Protein AF-A0A6A3AZC7-F1 (afdb_monomer)

pLDDT: mean 73.03, std 16.95, range [24.94, 95.25]

Structure (mmCIF, N/CA/C/O backbone):
data_AF-A0A6A3AZC7-F1
#
_entry.id   AF-A0A6A3AZC7-F1
#
loop_
_atom_site.group_PDB
_atom_site.id
_atom_site.type_symbol
_atom_site.label_atom_id
_atom_site.label_alt_id
_atom_site.label_comp_id
_atom_site.label_asym_id
_atom_site.label_entity_id
_atom_site.label_seq_id
_atom_site.pdbx_PDB_ins_code
_atom_site.Cartn_x
_atom_site.Cartn_y
_atom_site.Cartn_z
_atom_site.occupancy
_atom_site.B_iso_or_equiv
_atom_site.auth_seq_id
_atom_site.auth_comp_id
_atom_site.auth_asym_id
_atom_site.auth_atom_id
_atom_site.pdbx_PDB_model_num
ATOM 1 N N . MET A 1 1 ? 22.617 12.116 -36.910 1.00 54.62 1 MET A N 1
ATOM 2 C CA . MET A 1 1 ? 23.407 11.595 -35.773 1.00 54.62 1 MET A CA 1
ATOM 3 C C . MET A 1 1 ? 22.698 11.690 -34.413 1.00 54.62 1 MET A C 1
ATOM 5 O O . MET A 1 1 ? 22.990 10.860 -33.572 1.00 54.62 1 MET A O 1
ATOM 9 N N . ASN A 1 2 ? 21.730 12.598 -34.187 1.00 70.62 2 ASN A N 1
ATOM 10 C CA . ASN A 1 2 ? 21.076 12.736 -32.866 1.00 70.62 2 ASN A CA 1
ATOM 11 C C . ASN A 1 2 ? 19.691 12.082 -32.723 1.00 70.62 2 ASN A C 1
ATOM 13 O O . ASN A 1 2 ? 19.247 11.867 -31.602 1.00 70.62 2 ASN A O 1
ATOM 17 N N . ARG A 1 3 ? 18.998 11.752 -33.822 1.00 79.06 3 ARG A N 1
ATOM 18 C CA . ARG A 1 3 ? 17.625 11.222 -33.756 1.00 79.06 3 ARG A CA 1
ATOM 19 C C . ARG A 1 3 ? 17.587 9.854 -33.068 1.00 79.06 3 ARG A C 1
ATOM 21 O O . ARG A 1 3 ? 16.870 9.698 -32.090 1.00 79.06 3 ARG A O 1
ATOM 28 N N . ASP A 1 4 ? 18.410 8.909 -33.510 1.00 84.19 4 ASP A N 1
ATOM 29 C CA . ASP A 1 4 ? 18.411 7.538 -32.973 1.00 84.19 4 ASP A CA 1
ATOM 30 C C . ASP A 1 4 ? 18.858 7.475 -31.506 1.00 84.19 4 ASP A C 1
ATOM 32 O O . ASP A 1 4 ? 18.328 6.682 -30.730 1.00 84.19 4 ASP A O 1
ATOM 36 N N . LEU A 1 5 ? 19.774 8.361 -31.097 1.00 84.19 5 LEU A N 1
ATOM 37 C CA . LEU A 1 5 ? 20.204 8.481 -29.704 1.00 84.19 5 LEU A CA 1
ATOM 38 C C . LEU A 1 5 ? 19.067 8.982 -28.802 1.00 84.19 5 LEU A C 1
ATOM 40 O O . LEU A 1 5 ? 18.874 8.449 -27.713 1.00 84.19 5 LEU A O 1
ATOM 44 N N . VAL A 1 6 ? 18.291 9.967 -29.267 1.00 78.75 6 VAL A N 1
ATOM 45 C CA . VAL A 1 6 ? 17.118 10.480 -28.542 1.00 78.75 6 VAL A CA 1
ATOM 46 C C . VAL A 1 6 ? 16.042 9.401 -28.422 1.00 78.75 6 VAL A C 1
ATOM 48 O O . VAL A 1 6 ? 15.535 9.177 -27.326 1.00 78.75 6 VAL A O 1
ATOM 51 N N . TRP A 1 7 ? 15.747 8.670 -29.501 1.00 83.94 7 TRP A N 1
ATOM 52 C CA . TRP A 1 7 ? 14.795 7.553 -29.465 1.00 83.94 7 TRP A CA 1
ATOM 53 C C . TRP A 1 7 ? 15.243 6.433 -28.522 1.00 83.94 7 TRP A C 1
ATOM 55 O O . TRP A 1 7 ? 14.427 5.886 -27.782 1.00 83.94 7 TRP A O 1
ATOM 65 N N . HIS A 1 8 ? 16.539 6.114 -28.506 1.00 82.56 8 HIS A N 1
ATOM 66 C CA . HIS A 1 8 ? 17.094 5.120 -27.593 1.00 82.56 8 HIS A CA 1
ATOM 67 C C . HIS A 1 8 ? 17.032 5.576 -26.132 1.00 82.56 8 HIS A C 1
ATOM 69 O O . HIS A 1 8 ? 16.636 4.802 -25.261 1.00 82.56 8 HIS A O 1
ATOM 75 N N . PHE A 1 9 ? 17.378 6.836 -25.859 1.00 81.06 9 PHE A N 1
ATOM 76 C CA . PHE A 1 9 ? 17.252 7.417 -24.527 1.00 81.06 9 PHE A CA 1
ATOM 77 C C . PHE A 1 9 ? 15.802 7.366 -24.041 1.00 81.06 9 PHE A C 1
ATOM 79 O O . PHE A 1 9 ? 15.556 6.894 -22.934 1.00 81.06 9 PHE A O 1
ATOM 86 N N . MET A 1 10 ? 14.849 7.780 -24.881 1.00 80.69 10 MET A N 1
ATOM 87 C CA . MET A 1 10 ? 13.425 7.719 -24.556 1.00 80.69 10 MET A CA 1
ATOM 88 C C . MET A 1 10 ? 12.986 6.288 -24.244 1.00 80.69 10 MET A C 1
ATOM 90 O O . MET A 1 10 ? 12.410 6.073 -23.190 1.00 80.69 10 MET A O 1
ATOM 94 N N . ASP A 1 11 ? 13.329 5.297 -25.074 1.00 84.38 11 ASP A N 1
ATOM 95 C CA . ASP A 1 11 ? 12.991 3.887 -24.817 1.00 84.38 11 ASP A CA 1
ATOM 96 C C . ASP A 1 11 ? 13.493 3.386 -23.455 1.00 84.38 11 ASP A C 1
ATOM 98 O O . ASP A 1 11 ? 12.747 2.769 -22.691 1.00 84.38 11 ASP A O 1
ATOM 102 N N . VAL A 1 12 ? 14.756 3.669 -23.130 1.00 75.56 12 VAL A N 1
ATOM 103 C CA . VAL A 1 12 ? 15.352 3.255 -21.857 1.00 75.56 12 VAL A CA 1
ATOM 104 C C . VAL A 1 12 ? 14.672 3.964 -20.688 1.00 75.56 12 VAL A C 1
ATOM 106 O O . VAL A 1 12 ? 14.280 3.302 -19.730 1.00 75.56 12 VAL A O 1
ATOM 109 N N . GLN A 1 13 ? 14.475 5.281 -20.771 1.00 75.69 13 GLN A N 1
ATOM 110 C CA . GLN A 1 13 ? 13.817 6.050 -19.713 1.00 75.69 13 GLN A CA 1
ATOM 111 C C . GLN A 1 13 ? 12.364 5.629 -19.514 1.00 75.69 13 GLN A C 1
ATOM 113 O O . GLN A 1 13 ? 11.930 5.489 -18.377 1.00 75.69 13 GLN A O 1
ATOM 118 N N . THR A 1 14 ? 11.621 5.354 -20.586 1.00 79.81 14 THR A N 1
ATOM 119 C CA . THR A 1 14 ? 10.242 4.868 -20.498 1.00 79.81 14 THR A CA 1
ATOM 120 C C . THR A 1 14 ? 10.184 3.542 -19.745 1.00 79.81 14 THR A C 1
ATOM 122 O O . THR A 1 14 ? 9.389 3.395 -18.819 1.00 79.81 14 THR A O 1
ATOM 125 N N . ARG A 1 15 ? 11.075 2.594 -20.058 1.00 80.56 15 ARG A N 1
ATOM 126 C CA . ARG A 1 15 ? 11.163 1.315 -19.333 1.00 80.56 15 ARG A CA 1
ATOM 127 C C . ARG A 1 15 ? 11.580 1.501 -17.873 1.00 80.56 15 ARG A C 1
ATOM 129 O O . ARG A 1 15 ? 11.073 0.792 -17.012 1.00 80.56 15 ARG A O 1
ATOM 136 N N . LEU A 1 16 ? 12.477 2.447 -17.589 1.00 69.19 16 LEU A N 1
ATOM 137 C CA . LEU A 1 16 ? 12.936 2.751 -16.230 1.00 69.19 16 LEU A CA 1
ATOM 138 C C . LEU A 1 16 ? 11.884 3.487 -15.392 1.00 69.19 16 LEU A C 1
ATOM 140 O O . LEU A 1 16 ? 11.834 3.265 -14.189 1.00 69.19 16 LEU A O 1
ATOM 144 N N . ILE A 1 17 ? 11.052 4.339 -16.004 1.00 73.81 17 ILE A N 1
ATOM 145 C CA . ILE A 1 17 ? 10.014 5.116 -15.308 1.00 73.81 17 ILE A CA 1
ATOM 146 C C . ILE A 1 17 ? 8.684 4.364 -15.182 1.00 73.81 17 ILE A C 1
ATOM 148 O O . ILE A 1 17 ? 7.864 4.710 -14.337 1.00 73.81 17 ILE A O 1
ATOM 152 N N . THR A 1 18 ? 8.484 3.313 -15.987 1.00 73.88 18 THR A N 1
ATOM 153 C CA . THR A 1 18 ? 7.318 2.408 -15.933 1.00 73.88 18 THR A CA 1
ATOM 154 C C . THR A 1 18 ? 6.895 2.012 -14.515 1.00 73.88 18 THR A C 1
ATOM 156 O O . THR A 1 18 ? 5.697 2.015 -14.249 1.00 73.88 18 THR A O 1
ATOM 159 N N . PRO A 1 19 ? 7.816 1.718 -13.584 1.00 58.59 19 PRO A N 1
ATOM 160 C CA . PRO A 1 19 ? 7.462 1.378 -12.208 1.00 58.59 19 PRO A CA 1
ATOM 161 C C . PRO A 1 19 ? 6.831 2.515 -11.401 1.00 58.59 19 PRO A C 1
ATOM 163 O O . PRO A 1 19 ? 6.039 2.266 -10.500 1.00 58.59 19 PRO A O 1
ATOM 166 N N . PHE A 1 20 ? 7.199 3.759 -11.706 1.00 59.47 20 PHE A N 1
ATOM 167 C CA . PHE A 1 20 ? 6.789 4.948 -10.958 1.00 59.47 20 PHE A CA 1
ATOM 168 C C . PHE A 1 20 ? 5.555 5.602 -11.583 1.00 59.47 20 PHE A C 1
ATOM 170 O O . PHE A 1 20 ? 4.673 6.084 -10.877 1.00 59.47 20 PHE A O 1
ATOM 177 N N . CYS A 1 21 ? 5.485 5.592 -12.917 1.00 69.12 21 CYS A N 1
ATOM 178 C CA . CYS A 1 21 ? 4.417 6.207 -13.697 1.00 69.12 21 CYS A CA 1
ATOM 179 C C . CYS A 1 21 ? 3.979 5.273 -14.840 1.00 69.12 21 CYS A C 1
ATOM 181 O O . CYS A 1 21 ? 4.207 5.603 -16.008 1.00 69.12 21 CYS A O 1
ATOM 183 N N . PRO A 1 22 ? 3.351 4.118 -14.548 1.00 72.56 22 PRO A N 1
ATOM 184 C CA . PRO A 1 22 ? 3.020 3.117 -15.564 1.00 72.56 22 PRO A CA 1
ATOM 185 C C . PRO A 1 22 ? 2.093 3.668 -16.651 1.00 72.56 22 PRO A C 1
ATOM 187 O O . PRO A 1 22 ? 2.294 3.366 -17.820 1.00 72.56 22 PRO A O 1
ATOM 190 N N . HIS A 1 23 ? 1.150 4.549 -16.301 1.00 73.06 23 HIS A N 1
ATOM 191 C CA . HIS A 1 23 ? 0.257 5.193 -17.272 1.00 73.06 23 HIS A CA 1
ATOM 192 C C . HIS A 1 23 ? 1.010 6.114 -18.243 1.00 73.06 23 HIS A C 1
ATOM 194 O O . HIS A 1 23 ? 0.837 6.014 -19.456 1.00 73.06 23 HIS A O 1
ATOM 200 N N . TYR A 1 24 ? 1.910 6.960 -17.727 1.00 77.25 24 TYR A N 1
ATOM 201 C CA . TYR A 1 24 ? 2.751 7.817 -18.566 1.00 77.25 24 TYR A CA 1
ATOM 202 C C . TYR A 1 24 ? 3.707 6.991 -19.430 1.00 77.25 24 TYR A C 1
ATOM 204 O O . TYR A 1 24 ? 3.871 7.260 -20.618 1.00 77.25 24 TYR A O 1
ATOM 212 N N . ALA A 1 25 ? 4.326 5.964 -18.849 1.00 78.50 25 ALA A N 1
ATOM 213 C CA . ALA A 1 25 ? 5.236 5.099 -19.576 1.00 78.50 25 ALA A CA 1
ATOM 214 C C . ALA A 1 25 ? 4.518 4.340 -20.699 1.00 78.50 25 ALA A C 1
ATOM 216 O O . ALA A 1 25 ? 5.043 4.259 -21.807 1.00 78.50 25 ALA A O 1
ATOM 217 N N . GLU A 1 26 ? 3.309 3.837 -20.445 1.00 80.56 26 GLU A N 1
ATOM 218 C CA . GLU A 1 26 ? 2.502 3.135 -21.443 1.00 80.56 26 GLU A CA 1
ATOM 219 C C . GLU A 1 26 ? 2.060 4.083 -22.569 1.00 80.56 26 GLU A C 1
ATOM 221 O O . GLU A 1 26 ? 2.142 3.719 -23.743 1.00 80.56 26 GLU A O 1
ATOM 226 N N . PHE A 1 27 ? 1.687 5.326 -22.239 1.00 83.19 27 PHE A N 1
ATOM 227 C CA . PHE A 1 27 ? 1.414 6.366 -23.234 1.00 83.19 27 PHE A CA 1
ATOM 228 C C . PHE A 1 27 ? 2.637 6.631 -24.121 1.00 83.19 27 PHE A C 1
ATOM 230 O O . PHE A 1 27 ? 2.542 6.565 -25.344 1.00 83.19 27 PHE A O 1
ATOM 237 N N . VAL A 1 28 ? 3.811 6.878 -23.529 1.00 84.69 28 VAL A N 1
ATOM 238 C CA . VAL A 1 28 ? 5.040 7.127 -24.300 1.00 84.69 28 VAL A CA 1
ATOM 239 C C . VAL A 1 28 ? 5.406 5.911 -25.159 1.00 84.69 28 VAL A C 1
ATOM 241 O O . VAL A 1 28 ? 5.808 6.069 -26.311 1.00 84.69 28 VAL A O 1
ATOM 244 N N . TRP A 1 29 ? 5.233 4.699 -24.634 1.00 90.50 29 TRP A N 1
ATOM 245 C CA . TRP A 1 29 ? 5.515 3.447 -25.332 1.00 90.50 29 TRP A CA 1
ATOM 246 C C . TRP A 1 29 ? 4.654 3.240 -26.581 1.00 90.50 29 TRP A C 1
ATOM 248 O O . TRP A 1 29 ? 5.177 2.949 -27.661 1.00 90.50 29 TRP A O 1
ATOM 258 N N . ARG A 1 30 ? 3.338 3.426 -26.449 1.00 86.00 30 ARG A N 1
ATOM 259 C CA . ARG A 1 30 ? 2.386 3.211 -27.543 1.00 86.00 30 ARG A CA 1
ATOM 260 C C . ARG A 1 30 ? 2.330 4.388 -28.494 1.00 86.00 30 ARG A C 1
ATOM 262 O O . ARG A 1 30 ? 2.386 4.196 -29.702 1.00 86.00 30 ARG A O 1
ATOM 269 N N . GLU A 1 31 ? 2.241 5.606 -27.971 1.00 87.38 31 GLU A N 1
ATOM 270 C CA . GLU A 1 31 ? 1.919 6.770 -28.790 1.00 87.38 31 GLU A CA 1
ATOM 271 C C . GLU A 1 31 ? 3.138 7.449 -29.389 1.00 87.38 31 GLU A C 1
ATOM 273 O O . GLU A 1 31 ? 3.084 7.864 -30.547 1.00 87.38 31 GLU A O 1
ATOM 278 N N . LEU A 1 32 ? 4.244 7.526 -28.647 1.00 89.00 32 LEU A N 1
ATOM 279 C CA . LEU A 1 32 ? 5.462 8.169 -29.138 1.00 89.00 32 LEU A CA 1
ATOM 280 C C . LEU A 1 32 ? 6.404 7.155 -29.780 1.00 89.00 32 LEU A C 1
ATOM 282 O O . LEU A 1 32 ? 6.817 7.348 -30.921 1.00 89.00 32 LEU A O 1
ATOM 286 N N . LEU A 1 33 ? 6.723 6.068 -29.070 1.00 88.88 33 LEU A N 1
ATOM 287 C CA . LEU A 1 33 ? 7.662 5.046 -29.545 1.00 88.88 33 LEU A CA 1
ATOM 288 C C . LEU A 1 33 ? 7.032 4.065 -30.545 1.00 88.88 33 LEU A C 1
ATOM 290 O O . LEU A 1 33 ? 7.779 3.338 -31.200 1.00 88.88 33 LEU A O 1
ATOM 294 N N . LYS A 1 34 ? 5.695 4.057 -30.675 1.00 91.62 34 LYS A N 1
ATOM 295 C CA . LYS A 1 34 ? 4.931 3.187 -31.588 1.00 91.62 34 LYS A CA 1
ATOM 296 C C . LYS A 1 34 ? 5.334 1.713 -31.457 1.00 91.62 34 LYS A C 1
ATOM 298 O O . LYS A 1 34 ? 5.525 1.022 -32.455 1.00 91.62 34 LYS A O 1
ATOM 303 N N . LYS A 1 35 ? 5.509 1.249 -30.215 1.00 86.06 35 LYS A N 1
ATOM 304 C CA . LYS A 1 35 ? 5.888 -0.131 -29.906 1.00 86.06 35 LYS A CA 1
ATOM 305 C C . LYS A 1 35 ? 4.671 -0.980 -29.577 1.00 86.06 35 LYS A C 1
ATOM 307 O O . LYS A 1 35 ? 3.770 -0.547 -28.861 1.00 86.06 35 LYS A O 1
ATOM 312 N N . ASP A 1 36 ? 4.697 -2.213 -30.059 1.00 81.56 36 ASP A N 1
ATOM 313 C CA . ASP A 1 36 ? 3.691 -3.214 -29.736 1.00 81.56 36 ASP A CA 1
ATOM 314 C C . ASP A 1 36 ? 3.854 -3.736 -28.298 1.00 81.56 36 ASP A C 1
ATOM 316 O O . ASP A 1 36 ? 4.924 -3.651 -27.688 1.00 81.56 36 ASP A O 1
ATOM 320 N N . GLY A 1 37 ? 2.782 -4.310 -27.748 1.00 81.06 37 GLY A N 1
ATOM 321 C CA . GLY A 1 37 ? 2.783 -4.883 -26.400 1.00 81.06 37 GLY A CA 1
ATOM 322 C C . GLY A 1 37 ? 2.623 -3.850 -25.279 1.00 81.06 37 GLY A C 1
ATOM 323 O O . GLY A 1 37 ? 2.102 -2.762 -25.496 1.00 81.06 37 GLY A O 1
ATOM 324 N N . PHE A 1 38 ? 3.017 -4.235 -24.062 1.00 75.19 38 PHE A N 1
ATOM 325 C CA . PHE A 1 38 ? 2.902 -3.414 -22.850 1.00 75.19 38 PHE A CA 1
ATOM 326 C C . PHE A 1 38 ? 4.291 -3.102 -22.311 1.00 75.19 38 PHE A C 1
ATOM 328 O O . PHE A 1 38 ? 5.092 -4.028 -22.129 1.00 75.19 38 PHE A O 1
ATOM 335 N N . VAL A 1 39 ? 4.555 -1.837 -21.978 1.00 80.25 39 VAL A N 1
ATOM 336 C CA . VAL A 1 39 ? 5.886 -1.413 -21.523 1.00 80.25 39 VAL A CA 1
ATOM 337 C C . VAL A 1 39 ? 6.298 -2.094 -20.225 1.00 80.25 39 VAL A C 1
ATOM 339 O O . VAL A 1 39 ? 7.477 -2.345 -20.001 1.00 80.25 39 VAL A O 1
ATOM 342 N N . VAL A 1 40 ? 5.317 -2.481 -19.410 1.00 68.12 40 VAL A N 1
ATOM 343 C CA . VAL A 1 40 ? 5.507 -3.258 -18.182 1.00 68.12 40 VAL A CA 1
ATOM 344 C C . VAL A 1 40 ? 6.238 -4.573 -18.454 1.00 68.12 40 VAL A C 1
ATOM 346 O O . VAL A 1 40 ? 7.195 -4.896 -17.766 1.00 68.12 40 VAL A O 1
ATOM 349 N N . LYS A 1 41 ? 5.872 -5.330 -19.493 1.00 70.88 41 LYS A N 1
ATOM 350 C CA . LYS A 1 41 ? 6.564 -6.599 -19.799 1.00 70.88 41 LYS A CA 1
ATOM 351 C C . LYS A 1 41 ? 8.020 -6.354 -20.193 1.00 70.88 41 LYS A C 1
ATOM 353 O O . LYS A 1 41 ? 8.936 -7.088 -19.824 1.00 70.88 41 LYS A O 1
ATOM 358 N N . ASP A 1 42 ? 8.231 -5.280 -20.932 1.00 75.69 42 ASP A N 1
ATOM 359 C CA . ASP A 1 42 ? 9.523 -4.871 -21.451 1.00 75.69 42 ASP A CA 1
ATOM 360 C C . ASP A 1 42 ? 10.446 -4.266 -20.375 1.00 75.69 42 ASP A C 1
ATOM 362 O O . ASP A 1 42 ? 11.667 -4.464 -20.424 1.00 75.69 42 ASP A O 1
ATOM 366 N N . SER A 1 43 ? 9.891 -3.568 -19.382 1.00 70.56 43 SER A N 1
ATOM 367 C CA . SER A 1 43 ? 10.627 -3.060 -18.221 1.00 70.56 43 SER A CA 1
ATOM 368 C C . SER A 1 43 ? 11.097 -4.207 -17.326 1.00 70.56 43 SER A C 1
ATOM 370 O O . SER A 1 43 ? 12.259 -4.220 -16.918 1.00 70.56 43 SER A O 1
ATOM 372 N N . ILE A 1 44 ? 10.267 -5.237 -17.126 1.00 67.50 44 ILE A N 1
ATOM 373 C CA . ILE A 1 44 ? 10.614 -6.451 -16.369 1.00 67.50 44 ILE A CA 1
ATOM 374 C C . ILE A 1 44 ? 11.833 -7.147 -16.972 1.00 67.50 44 ILE A C 1
ATOM 376 O O . ILE A 1 44 ? 12.792 -7.474 -16.267 1.00 67.50 44 ILE A O 1
ATOM 380 N N . VAL A 1 45 ? 11.832 -7.347 -18.292 1.00 72.62 45 VAL A N 1
ATOM 381 C CA . VAL A 1 45 ? 12.952 -7.980 -19.004 1.00 72.62 45 VAL A CA 1
ATOM 382 C C . VAL A 1 45 ? 14.234 -7.152 -18.875 1.00 72.62 45 VAL A C 1
ATOM 384 O O . VAL A 1 45 ? 15.313 -7.720 -18.672 1.00 72.62 45 VAL A O 1
ATOM 387 N N . LEU A 1 46 ? 14.143 -5.821 -18.978 1.00 71.06 46 LEU A N 1
ATOM 388 C CA . LEU A 1 46 ? 15.293 -4.931 -18.803 1.00 71.06 46 LEU A CA 1
ATOM 389 C C . LEU A 1 46 ? 15.844 -5.007 -17.372 1.00 71.06 46 LEU A C 1
ATOM 391 O O . LEU A 1 46 ? 17.048 -5.185 -17.194 1.00 71.06 46 LEU A O 1
ATOM 395 N N . MET A 1 47 ? 14.972 -4.952 -16.367 1.00 67.38 47 MET A N 1
ATOM 396 C CA . MET A 1 47 ? 15.346 -5.015 -14.952 1.00 67.38 47 MET A CA 1
ATOM 397 C C . MET A 1 47 ? 15.995 -6.357 -14.595 1.00 67.38 47 MET A C 1
ATOM 399 O O . MET A 1 47 ? 17.056 -6.372 -13.973 1.00 67.38 47 MET A O 1
ATOM 403 N N . ARG A 1 48 ? 15.455 -7.484 -15.086 1.00 66.50 48 ARG A N 1
ATOM 404 C CA . ARG A 1 48 ? 16.084 -8.814 -14.942 1.00 66.50 48 ARG A CA 1
ATOM 405 C C . ARG A 1 48 ? 17.489 -8.849 -15.559 1.00 66.50 48 ARG A C 1
ATOM 407 O O . ARG A 1 48 ? 18.410 -9.418 -14.975 1.00 66.50 48 ARG A O 1
ATOM 414 N N . LYS A 1 49 ? 17.695 -8.223 -16.726 1.00 72.50 49 LYS A N 1
ATOM 415 C CA . LYS A 1 49 ? 19.024 -8.124 -17.365 1.00 72.50 49 LYS A CA 1
ATOM 416 C C . LYS A 1 49 ? 20.001 -7.269 -16.555 1.00 72.50 49 LYS A C 1
ATOM 418 O O . LYS A 1 49 ? 21.174 -7.631 -16.475 1.00 72.50 49 LYS A O 1
ATOM 423 N N . LEU A 1 50 ? 19.548 -6.148 -15.993 1.00 65.12 50 LEU A N 1
ATOM 424 C CA . LEU A 1 50 ? 20.377 -5.274 -15.158 1.00 65.12 50 LEU A CA 1
ATOM 425 C C . LEU A 1 50 ? 20.779 -5.970 -13.854 1.00 65.12 50 LEU A C 1
ATOM 427 O O . LEU A 1 50 ? 21.962 -5.976 -13.523 1.00 65.12 50 LEU A O 1
ATOM 431 N N . LEU A 1 51 ? 19.838 -6.649 -13.195 1.00 60.75 51 LEU A N 1
ATOM 432 C CA . LEU A 1 51 ? 20.111 -7.433 -11.993 1.00 60.75 51 LEU A CA 1
ATOM 433 C C . LEU A 1 51 ? 21.124 -8.549 -12.270 1.00 60.75 51 LEU A C 1
ATOM 435 O O . LEU A 1 51 ? 22.114 -8.674 -11.560 1.00 60.75 51 LEU A O 1
ATOM 439 N N . ASN A 1 52 ? 20.932 -9.326 -13.339 1.00 62.00 52 ASN A N 1
ATOM 440 C CA . ASN A 1 52 ? 21.874 -10.389 -13.696 1.00 62.00 52 ASN A CA 1
ATOM 441 C C . ASN A 1 52 ? 23.289 -9.848 -13.951 1.00 62.00 52 ASN A C 1
ATOM 443 O O . ASN A 1 52 ? 24.263 -10.503 -13.594 1.00 62.00 52 ASN A O 1
ATOM 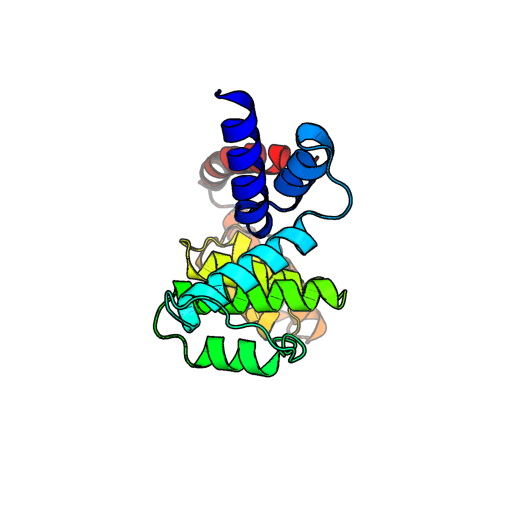447 N N . LYS A 1 53 ? 23.419 -8.644 -14.527 1.00 70.38 53 LYS A N 1
ATOM 448 C CA . LYS A 1 53 ? 24.720 -7.971 -14.682 1.00 70.38 53 LYS A CA 1
ATOM 449 C C . LYS A 1 53 ? 25.320 -7.527 -13.345 1.00 70.38 53 LYS A C 1
ATOM 451 O O . LYS A 1 53 ? 26.534 -7.605 -13.194 1.00 70.38 53 LYS A O 1
ATOM 456 N N . GLN A 1 54 ? 24.497 -7.071 -12.402 1.00 59.97 54 GLN A N 1
ATOM 457 C CA . GLN A 1 54 ? 24.941 -6.697 -11.055 1.00 59.97 54 GLN A CA 1
ATOM 458 C C . GLN A 1 54 ? 25.378 -7.923 -10.239 1.00 59.97 54 GLN A C 1
ATOM 460 O O . GLN A 1 54 ? 26.404 -7.865 -9.572 1.00 59.97 54 GLN A O 1
ATOM 465 N N . ILE A 1 55 ? 24.655 -9.043 -10.347 1.00 52.12 55 ILE A N 1
ATOM 466 C CA . ILE A 1 55 ? 24.948 -10.293 -9.629 1.00 52.12 55 ILE A CA 1
ATOM 467 C C . ILE A 1 55 ? 26.186 -11.005 -10.197 1.00 52.12 55 ILE A C 1
ATOM 469 O O . ILE A 1 55 ? 27.002 -11.516 -9.436 1.00 52.12 55 ILE A O 1
ATOM 473 N N . LEU A 1 56 ? 26.347 -11.063 -11.526 1.00 48.50 56 LEU A N 1
ATOM 474 C CA . LEU A 1 56 ? 27.438 -11.825 -12.157 1.00 48.50 56 LEU A CA 1
ATOM 475 C C . LEU A 1 56 ? 28.762 -11.056 -12.265 1.00 48.50 56 LEU A C 1
ATOM 477 O O . LEU A 1 56 ? 29.788 -11.649 -12.611 1.00 48.50 56 LEU A O 1
ATOM 481 N N . GLY A 1 57 ? 28.758 -9.746 -12.009 1.00 45.69 57 GLY A N 1
ATOM 482 C CA . GLY A 1 57 ? 29.859 -8.879 -12.411 1.00 45.69 57 GLY A CA 1
ATOM 483 C C . GLY A 1 57 ? 30.101 -8.933 -13.928 1.00 45.69 57 GLY A C 1
ATOM 484 O O . GLY A 1 57 ? 29.512 -9.715 -14.676 1.00 45.69 57 GLY A O 1
ATOM 485 N N . SER A 1 58 ? 30.978 -8.069 -14.425 1.00 43.75 58 SER A N 1
ATOM 486 C CA . SER A 1 58 ? 31.279 -7.893 -15.851 1.00 43.75 58 SER A CA 1
ATOM 487 C C . SER A 1 58 ? 32.003 -9.092 -16.499 1.00 43.75 58 SER A C 1
ATOM 489 O O . SER A 1 58 ? 33.116 -8.944 -17.000 1.00 43.75 58 SER A O 1
ATOM 491 N N . LYS A 1 59 ? 31.408 -10.290 -16.538 1.00 42.47 59 LYS A N 1
ATOM 492 C CA . LYS A 1 59 ? 31.896 -11.418 -17.346 1.00 42.47 59 LYS A CA 1
ATOM 493 C C . LYS A 1 59 ? 30.864 -11.813 -18.404 1.00 42.47 59 LYS A C 1
ATOM 495 O O . LYS A 1 59 ? 29.700 -12.071 -18.114 1.00 42.47 59 LYS A O 1
ATOM 500 N N . LYS A 1 60 ? 31.314 -11.801 -19.666 1.00 35.09 60 LYS A N 1
ATOM 501 C CA . LYS A 1 60 ? 30.530 -12.122 -20.873 1.00 35.09 60 LYS A CA 1
ATOM 502 C C . LYS A 1 60 ? 29.828 -13.486 -20.742 1.00 35.09 60 LYS A C 1
ATOM 504 O O . LYS A 1 60 ? 30.445 -14.423 -20.237 1.00 35.09 60 LYS A O 1
ATOM 509 N N . PRO A 1 61 ? 28.600 -13.641 -21.274 1.00 37.09 61 PRO A N 1
ATOM 510 C CA . PRO A 1 61 ? 27.911 -14.921 -21.248 1.00 37.09 61 PRO A CA 1
ATOM 511 C C . PRO A 1 61 ? 28.565 -15.869 -22.256 1.00 37.09 61 PRO A C 1
ATOM 513 O O . PRO A 1 61 ? 28.582 -15.598 -23.460 1.00 37.09 61 PRO A O 1
ATOM 516 N N . ASN A 1 62 ? 29.102 -16.985 -21.766 1.00 30.56 62 ASN A N 1
ATOM 517 C CA . ASN A 1 62 ? 29.501 -18.085 -22.630 1.00 30.56 62 ASN A CA 1
ATOM 518 C C . ASN A 1 62 ? 28.242 -18.875 -23.013 1.00 30.56 62 ASN A C 1
ATOM 520 O O . ASN A 1 62 ? 27.435 -19.238 -22.158 1.00 30.56 62 ASN A O 1
ATOM 524 N N . LYS A 1 63 ? 28.045 -19.091 -24.316 1.00 49.34 63 LYS A N 1
ATOM 525 C CA . LYS A 1 63 ? 26.902 -19.825 -24.869 1.00 49.34 63 LYS A CA 1
ATOM 526 C C . LYS A 1 63 ? 26.944 -21.282 -24.402 1.00 49.34 63 LYS A C 1
ATOM 528 O O . LYS A 1 63 ? 27.867 -21.997 -24.777 1.00 49.34 63 LYS A O 1
ATOM 533 N N . LYS A 1 64 ? 25.902 -21.730 -23.701 1.00 30.73 64 LYS A N 1
ATOM 534 C CA . LYS A 1 64 ? 25.139 -22.964 -23.977 1.00 30.73 64 LYS A CA 1
ATOM 535 C C . LYS A 1 64 ? 23.956 -23.052 -23.014 1.00 30.73 64 LYS A C 1
ATOM 537 O O . LYS A 1 64 ? 24.044 -22.617 -21.873 1.00 30.73 64 LYS A O 1
ATOM 542 N N . GLY A 1 65 ? 22.832 -23.512 -23.556 1.00 39.25 65 GLY A N 1
ATOM 543 C CA . GLY A 1 65 ? 21.507 -23.415 -22.963 1.00 39.25 65 GLY A CA 1
ATOM 544 C C . GLY A 1 65 ? 21.396 -23.996 -21.557 1.00 39.25 65 GLY A C 1
ATOM 545 O O . GLY A 1 65 ? 21.694 -25.160 -21.323 1.00 39.25 65 GLY A O 1
ATOM 546 N N . ALA A 1 66 ? 20.866 -23.170 -20.667 1.00 24.94 66 ALA A N 1
ATOM 547 C CA . ALA A 1 66 ? 19.987 -23.578 -19.588 1.00 24.94 66 ALA A CA 1
ATOM 548 C C . ALA A 1 66 ? 18.761 -22.652 -19.678 1.00 24.94 66 ALA A C 1
ATOM 550 O O . ALA A 1 66 ? 18.930 -21.486 -20.062 1.00 24.94 66 ALA A O 1
ATOM 551 N N . PRO A 1 67 ? 17.537 -23.126 -19.390 1.00 32.03 67 PRO A N 1
ATOM 552 C CA . PRO A 1 67 ? 16.389 -22.236 -19.313 1.00 32.03 67 PRO A CA 1
ATOM 553 C C . PRO A 1 67 ? 16.726 -21.161 -18.279 1.00 32.03 67 PRO A C 1
ATOM 555 O O . PRO A 1 67 ? 17.141 -21.485 -17.164 1.00 32.03 67 PRO A O 1
ATOM 558 N N . VAL A 1 68 ? 16.623 -19.887 -18.676 1.00 36.16 68 VAL A N 1
ATOM 559 C CA . VAL A 1 68 ? 16.722 -18.750 -17.754 1.00 36.16 68 VAL A CA 1
ATOM 560 C C . VAL A 1 68 ? 15.716 -19.037 -16.653 1.00 36.16 68 VAL A C 1
ATOM 562 O O . VAL A 1 68 ? 14.510 -19.041 -16.887 1.00 36.16 68 VAL A O 1
ATOM 565 N N . THR A 1 69 ? 16.238 -19.431 -15.498 1.00 38.50 69 THR A N 1
ATOM 566 C CA . THR A 1 69 ? 15.456 -19.999 -14.412 1.00 38.50 69 THR A CA 1
ATOM 567 C C . THR A 1 69 ? 14.490 -18.915 -13.973 1.00 38.50 69 THR A C 1
ATOM 569 O O . THR A 1 69 ? 14.917 -17.796 -13.688 1.00 38.50 69 THR A O 1
ATOM 572 N N . GLN A 1 70 ? 13.195 -19.228 -13.988 1.00 49.22 70 GLN A N 1
ATOM 573 C CA . GLN A 1 70 ? 12.153 -18.361 -13.454 1.00 49.22 70 GLN A CA 1
ATOM 574 C C . GLN A 1 70 ? 12.624 -17.844 -12.089 1.00 49.22 70 GLN A C 1
ATOM 576 O O . GLN A 1 70 ? 12.999 -18.632 -11.216 1.00 49.22 70 GLN A O 1
ATOM 581 N N . LEU A 1 71 ? 12.706 -16.523 -11.936 1.00 55.03 71 LEU A N 1
ATOM 582 C CA . LEU A 1 71 ? 12.960 -15.913 -10.639 1.00 55.03 71 LEU A CA 1
ATOM 583 C C . LEU A 1 71 ? 11.680 -16.153 -9.834 1.00 55.03 71 LEU A C 1
ATOM 585 O O . LEU A 1 71 ? 10.676 -15.483 -10.059 1.00 55.03 71 LEU A O 1
ATOM 589 N N . THR A 1 72 ? 11.674 -17.217 -9.034 1.00 64.12 72 THR A N 1
ATOM 590 C CA . THR A 1 72 ? 10.511 -17.615 -8.243 1.00 64.12 72 THR A CA 1
ATOM 591 C C . THR A 1 72 ? 10.289 -16.603 -7.125 1.00 64.12 72 THR A C 1
ATOM 593 O O . THR A 1 72 ? 11.252 -16.042 -6.602 1.00 64.12 72 THR A O 1
ATOM 596 N N . GLU A 1 73 ? 9.028 -16.370 -6.781 1.00 67.69 73 GLU A N 1
ATOM 597 C CA 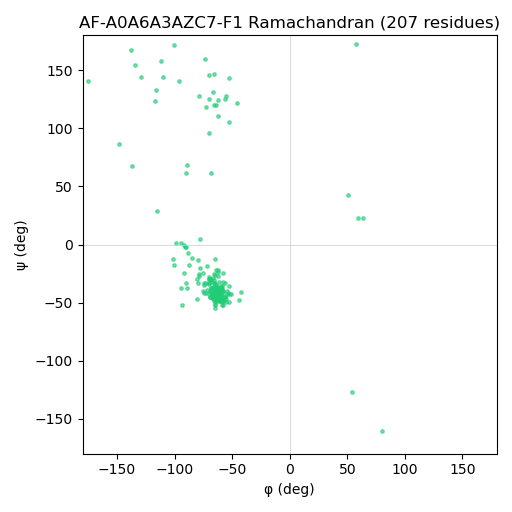. GLU A 1 73 ? 8.585 -15.533 -5.658 1.00 67.69 73 GLU A CA 1
ATOM 598 C C . GLU A 1 73 ? 9.408 -15.791 -4.389 1.00 67.69 73 GLU A C 1
ATOM 600 O O . GLU A 1 73 ? 10.036 -14.863 -3.891 1.00 67.69 73 GLU A O 1
ATOM 605 N N . ASP A 1 74 ? 9.606 -17.061 -4.020 1.00 74.38 74 ASP A N 1
ATOM 606 C CA . ASP A 1 74 ? 10.441 -17.482 -2.886 1.00 74.38 74 ASP A CA 1
ATOM 607 C C . ASP A 1 74 ? 11.863 -16.900 -2.903 1.00 74.38 74 ASP A C 1
ATOM 609 O O . ASP A 1 74 ? 12.455 -16.614 -1.863 1.00 74.38 74 ASP A O 1
ATOM 613 N N . LYS A 1 75 ? 12.475 -16.742 -4.085 1.00 74.06 75 LYS A N 1
ATOM 614 C CA . LYS A 1 75 ? 13.821 -16.155 -4.188 1.00 74.06 75 LYS A CA 1
ATOM 615 C C . LYS A 1 75 ? 13.786 -14.647 -3.975 1.00 74.06 75 LYS A C 1
ATOM 617 O O . LYS A 1 75 ? 14.745 -14.106 -3.432 1.00 74.06 75 LYS A O 1
ATOM 622 N N . LEU A 1 76 ? 12.723 -13.979 -4.414 1.00 71.88 76 LEU A N 1
ATOM 623 C CA . LEU A 1 76 ? 12.539 -12.537 -4.255 1.00 71.88 76 LEU A CA 1
ATOM 624 C C . LEU A 1 76 ? 12.162 -12.169 -2.822 1.00 71.88 76 LEU A C 1
ATOM 626 O O . LEU A 1 76 ? 12.708 -11.207 -2.287 1.00 71.88 76 LEU A O 1
ATOM 630 N N . GLU A 1 77 ? 11.316 -12.969 -2.177 1.00 75.06 77 GLU A N 1
ATOM 631 C CA . GLU A 1 77 ? 10.999 -12.827 -0.756 1.00 75.06 77 GLU A CA 1
ATOM 632 C C . GLU A 1 77 ? 12.251 -12.997 0.106 1.00 75.06 77 GLU A C 1
ATOM 634 O O . GLU A 1 77 ? 12.577 -12.129 0.913 1.00 75.06 77 GLU A O 1
ATOM 639 N N . ARG A 1 78 ? 13.056 -14.031 -0.157 1.00 75.31 78 ARG A N 1
ATOM 640 C CA . ARG A 1 78 ? 14.336 -14.218 0.541 1.00 75.31 78 ARG A CA 1
ATOM 641 C C . ARG A 1 78 ? 15.335 -13.090 0.282 1.00 75.31 78 ARG A C 1
ATOM 643 O O . ARG A 1 78 ? 16.080 -12.712 1.182 1.00 75.31 78 ARG A O 1
ATOM 650 N N . LEU A 1 79 ? 15.375 -12.545 -0.936 1.00 70.94 79 LEU A N 1
ATOM 651 C CA . LEU A 1 79 ? 16.208 -11.379 -1.252 1.00 70.94 79 LEU A CA 1
ATOM 652 C C . LEU A 1 79 ? 15.762 -10.138 -0.475 1.00 70.94 79 LEU A C 1
ATOM 654 O O . LEU A 1 79 ? 16.619 -9.392 -0.011 1.00 70.94 79 LEU A O 1
ATOM 658 N N . ARG A 1 80 ? 14.450 -9.935 -0.302 1.00 73.06 80 ARG A N 1
ATOM 659 C CA . ARG A 1 80 ? 13.898 -8.862 0.534 1.00 73.06 80 ARG A CA 1
ATOM 660 C C . ARG A 1 80 ? 14.334 -9.017 1.993 1.00 73.06 80 ARG A C 1
ATOM 662 O O . ARG A 1 80 ? 14.724 -8.027 2.596 1.00 73.06 80 ARG A O 1
ATOM 669 N N . GLU A 1 81 ? 14.285 -10.226 2.546 1.00 76.81 81 GLU A N 1
ATOM 670 C CA . GLU A 1 81 ? 14.679 -10.496 3.940 1.00 76.81 81 GLU A CA 1
ATOM 671 C C . GLU A 1 81 ? 16.186 -10.336 4.186 1.00 76.81 81 GLU A C 1
ATOM 673 O O . GLU A 1 81 ? 16.602 -9.941 5.271 1.00 76.81 81 GLU A O 1
ATOM 678 N N . CYS A 1 82 ? 17.010 -10.633 3.179 1.00 72.06 82 CYS A N 1
ATOM 679 C CA . CYS A 1 82 ? 18.470 -10.539 3.261 1.00 72.06 82 CYS A CA 1
ATOM 680 C C . CYS A 1 82 ? 19.036 -9.171 2.833 1.00 72.06 82 CYS A C 1
ATOM 682 O O . CYS A 1 82 ? 20.254 -8.987 2.864 1.00 72.06 82 CYS A O 1
ATOM 684 N N . ALA A 1 83 ? 18.192 -8.233 2.395 1.00 74.44 83 ALA A N 1
ATOM 685 C CA . ALA A 1 83 ? 18.619 -6.910 1.951 1.00 74.44 83 ALA A CA 1
ATOM 686 C C . ALA A 1 83 ? 19.105 -6.064 3.139 1.00 74.44 83 ALA A C 1
ATOM 688 O O . ALA A 1 83 ? 18.366 -5.854 4.099 1.00 74.44 83 ALA A O 1
ATOM 689 N N . SER A 1 84 ? 20.334 -5.545 3.062 1.00 71.81 84 SER A N 1
ATOM 690 C CA . SER A 1 84 ? 20.886 -4.639 4.081 1.00 71.81 84 S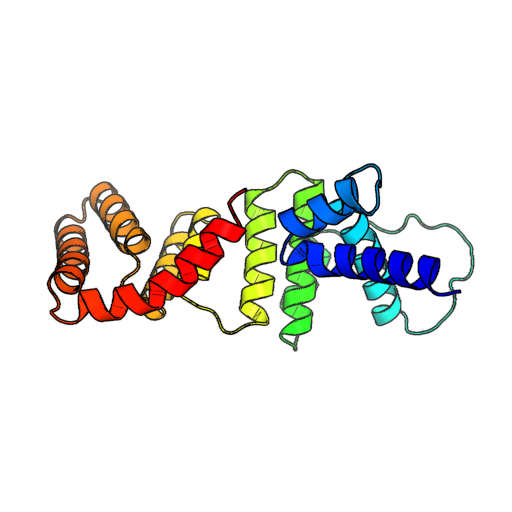ER A CA 1
ATOM 691 C C . SER A 1 84 ? 20.633 -3.166 3.755 1.00 71.81 84 SER A C 1
ATOM 693 O O . SER A 1 84 ? 20.595 -2.332 4.654 1.00 71.81 84 SER A O 1
ATOM 695 N N . GLU A 1 85 ? 20.443 -2.845 2.473 1.00 73.12 85 GLU A N 1
ATOM 696 C CA . GLU A 1 85 ? 20.231 -1.483 1.986 1.00 73.12 85 GLU A CA 1
ATOM 697 C C . GLU A 1 85 ? 18.793 -1.268 1.489 1.00 73.12 85 GLU A C 1
ATOM 699 O O . GLU A 1 85 ? 18.212 -2.136 0.832 1.00 73.12 85 GLU A O 1
ATOM 704 N N . LYS A 1 86 ? 18.242 -0.065 1.709 1.00 73.06 86 LYS A N 1
ATOM 705 C CA . LYS A 1 86 ? 16.871 0.302 1.291 1.00 73.06 86 LYS A CA 1
ATOM 706 C C . LYS A 1 86 ? 16.613 0.070 -0.201 1.00 73.06 86 LYS A C 1
ATOM 708 O O . LYS A 1 86 ? 15.583 -0.497 -0.562 1.00 73.06 86 LYS A O 1
ATOM 713 N N . TRP A 1 87 ? 17.592 0.386 -1.049 1.00 71.00 87 TRP A N 1
ATOM 714 C CA . TRP A 1 87 ? 17.476 0.210 -2.498 1.00 71.00 87 TRP A CA 1
ATOM 715 C C . TRP A 1 87 ? 17.434 -1.263 -2.916 1.00 71.00 87 TRP A C 1
ATOM 717 O O . TRP A 1 87 ? 16.792 -1.604 -3.909 1.00 71.00 87 TRP A O 1
ATOM 727 N N . GLN A 1 88 ? 18.085 -2.159 -2.164 1.00 74.31 88 GLN A N 1
ATOM 728 C CA . GLN A 1 88 ? 18.031 -3.602 -2.419 1.00 74.31 88 GLN A CA 1
ATOM 729 C C . GLN A 1 88 ? 16.640 -4.143 -2.088 1.00 74.31 88 GLN A C 1
ATOM 731 O O . GLN A 1 88 ? 16.074 -4.912 -2.867 1.00 74.31 88 GLN A O 1
ATOM 736 N N . GLN A 1 89 ? 16.069 -3.690 -0.970 1.00 75.00 89 GLN A N 1
ATOM 737 C CA . GLN A 1 89 ? 14.712 -4.032 -0.556 1.00 75.00 89 GLN A CA 1
ATOM 738 C C . GLN A 1 89 ? 13.675 -3.498 -1.555 1.00 75.00 89 GLN A C 1
ATOM 740 O O . GLN A 1 89 ? 12.789 -4.240 -1.982 1.00 75.00 89 GLN A O 1
ATOM 745 N N . ALA A 1 90 ? 13.827 -2.245 -1.991 1.00 75.81 90 ALA A N 1
ATOM 746 C CA . ALA A 1 90 ? 12.979 -1.629 -3.004 1.00 75.81 90 ALA A CA 1
ATOM 747 C C . ALA A 1 90 ? 13.063 -2.367 -4.347 1.00 75.81 90 ALA A C 1
ATOM 749 O O . ALA A 1 90 ? 12.041 -2.646 -4.973 1.00 75.81 90 ALA A O 1
ATOM 750 N N . LEU A 1 91 ? 14.269 -2.756 -4.774 1.00 74.81 91 LEU A N 1
ATOM 751 C CA . LEU A 1 91 ? 14.469 -3.524 -6.000 1.00 74.81 91 LEU A CA 1
ATOM 752 C C . LEU A 1 91 ? 13.821 -4.914 -5.922 1.00 74.81 91 LEU A C 1
ATOM 754 O O . LEU A 1 91 ? 13.198 -5.340 -6.897 1.00 74.81 91 LEU A O 1
ATOM 758 N N . ALA A 1 92 ? 13.941 -5.608 -4.787 1.00 76.38 92 ALA A N 1
ATOM 759 C CA . ALA A 1 92 ? 13.322 -6.916 -4.574 1.00 76.38 92 ALA A CA 1
ATOM 760 C C . ALA A 1 92 ? 11.786 -6.830 -4.605 1.00 76.38 92 ALA A C 1
ATOM 762 O O . ALA A 1 92 ? 11.147 -7.576 -5.347 1.00 76.38 92 ALA A O 1
ATOM 763 N N . LEU A 1 93 ? 11.202 -5.871 -3.878 1.00 79.56 93 LEU A N 1
ATOM 764 C CA . LEU A 1 93 ? 9.757 -5.606 -3.867 1.00 79.56 93 LEU A CA 1
ATOM 765 C C .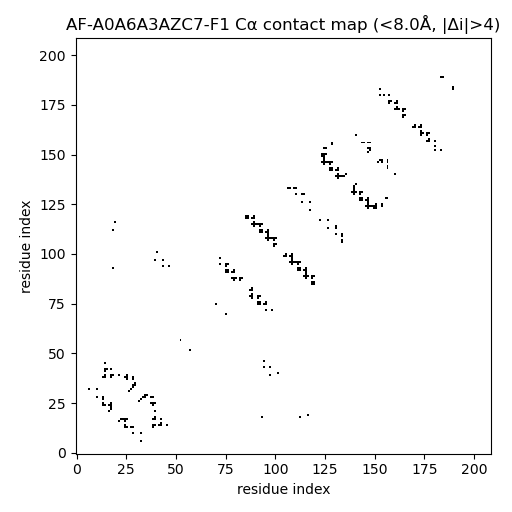 LEU A 1 93 ? 9.234 -5.245 -5.260 1.00 79.56 93 LEU A C 1
ATOM 767 O O . LEU A 1 93 ? 8.237 -5.790 -5.725 1.00 79.56 93 LEU A O 1
ATOM 771 N N . HIS A 1 94 ? 9.955 -4.393 -5.980 1.00 77.12 94 HIS A N 1
ATOM 772 C CA . HIS A 1 94 ? 9.610 -4.036 -7.348 1.00 77.12 94 HIS A CA 1
ATOM 773 C C . HIS A 1 94 ? 9.604 -5.258 -8.286 1.00 77.12 94 HIS A C 1
ATOM 775 O O . HIS A 1 94 ? 8.682 -5.442 -9.084 1.00 77.12 94 HIS A O 1
ATOM 781 N N . GLN A 1 95 ? 10.629 -6.111 -8.198 1.00 76.50 95 GLN A N 1
ATOM 782 C CA . GLN A 1 95 ? 10.710 -7.338 -8.995 1.00 76.50 95 GLN A CA 1
ATOM 783 C C . GLN A 1 95 ? 9.603 -8.332 -8.642 1.00 76.50 95 GLN A C 1
ATOM 785 O O . GLN A 1 95 ? 9.093 -9.000 -9.541 1.00 76.50 95 GLN A O 1
ATOM 790 N N . LEU A 1 96 ? 9.209 -8.404 -7.371 1.00 79.69 96 LEU A N 1
ATOM 791 C CA . LEU A 1 96 ? 8.086 -9.222 -6.933 1.00 79.69 96 LEU A CA 1
ATOM 792 C C . LEU A 1 96 ? 6.772 -8.702 -7.524 1.00 79.69 96 LEU A C 1
ATOM 794 O O . LEU A 1 96 ? 6.045 -9.468 -8.151 1.00 79.69 96 LEU A O 1
ATOM 798 N N . GLY A 1 97 ? 6.527 -7.389 -7.453 1.00 80.00 97 GLY A N 1
ATOM 799 C CA . GLY A 1 97 ? 5.344 -6.772 -8.056 1.00 80.00 97 GLY A CA 1
ATOM 800 C C . GLY A 1 97 ? 5.243 -7.032 -9.560 1.00 80.00 97 GLY A C 1
ATOM 801 O O . GLY A 1 97 ? 4.185 -7.374 -10.080 1.00 80.00 97 GLY A O 1
ATOM 802 N N . CYS A 1 98 ? 6.374 -6.980 -10.257 1.00 74.94 98 CYS A N 1
ATOM 803 C CA . CYS A 1 98 ? 6.478 -7.349 -11.663 1.00 74.94 98 CYS A CA 1
ATOM 804 C C . CYS A 1 98 ? 6.086 -8.809 -11.957 1.00 74.94 98 CYS A C 1
ATOM 806 O O . CYS A 1 98 ? 5.383 -9.074 -12.930 1.00 74.94 98 CYS A O 1
ATOM 808 N N . VAL A 1 99 ? 6.540 -9.759 -11.134 1.00 76.44 99 VAL A N 1
ATOM 809 C CA . VAL A 1 99 ? 6.184 -11.182 -11.272 1.00 76.44 99 VAL A CA 1
ATOM 810 C C . VAL A 1 99 ? 4.692 -11.400 -11.008 1.00 76.44 99 VAL A C 1
ATOM 812 O O . VAL A 1 99 ? 4.045 -12.136 -11.750 1.00 76.44 99 VAL A O 1
ATOM 815 N N . LEU A 1 100 ? 4.127 -10.719 -10.011 1.00 78.88 100 LEU A N 1
ATOM 816 C CA . LEU A 1 100 ? 2.698 -10.780 -9.687 1.00 78.88 100 LEU A CA 1
ATOM 817 C C . LEU A 1 100 ? 1.824 -10.202 -10.817 1.00 78.88 100 LEU A C 1
ATOM 819 O O . LEU A 1 100 ? 0.771 -10.760 -11.127 1.00 78.88 100 LEU A O 1
ATOM 823 N N . LEU A 1 101 ? 2.290 -9.163 -11.527 1.00 71.88 101 LEU A N 1
ATOM 824 C CA . LEU A 1 101 ? 1.622 -8.663 -12.741 1.00 71.88 101 LEU A CA 1
ATOM 825 C C . LEU A 1 101 ? 1.587 -9.706 -13.859 1.00 71.88 101 LEU A C 1
ATOM 827 O O . LEU A 1 101 ? 0.560 -9.854 -14.518 1.00 71.88 101 LEU A O 1
ATOM 831 N N . GLU A 1 102 ? 2.676 -10.453 -14.068 1.00 70.88 102 GLU A N 1
ATOM 832 C CA . GLU A 1 102 ? 2.704 -11.551 -15.048 1.00 70.88 102 GLU A CA 1
ATOM 833 C C . GLU A 1 102 ? 1.690 -12.661 -14.697 1.00 70.88 102 GLU A C 1
ATOM 835 O O . GLU A 1 102 ? 1.231 -13.372 -15.592 1.00 70.88 102 GLU A O 1
ATOM 840 N N . ARG A 1 103 ? 1.305 -12.779 -13.418 1.00 74.25 103 ARG A N 1
ATOM 841 C CA . ARG A 1 103 ? 0.314 -13.737 -12.899 1.00 74.25 103 ARG A CA 1
ATOM 842 C C . ARG A 1 103 ? -1.113 -13.186 -12.803 1.00 74.25 103 ARG A C 1
ATOM 844 O O . ARG A 1 103 ? -2.014 -13.928 -12.427 1.00 74.25 103 ARG A O 1
ATOM 851 N N . ASN A 1 104 ? -1.341 -11.933 -13.202 1.00 74.50 104 ASN A N 1
ATOM 852 C CA . ASN A 1 104 ? -2.618 -11.218 -13.063 1.00 74.50 104 ASN A CA 1
ATOM 853 C C . ASN A 1 104 ? -3.060 -10.982 -11.603 1.00 74.50 104 ASN A C 1
ATOM 855 O O . ASN A 1 104 ? -4.240 -10.751 -11.339 1.00 74.50 104 ASN A O 1
ATOM 859 N N . GLU A 1 105 ? -2.127 -10.999 -10.650 1.00 79.19 105 GLU A N 1
ATOM 860 C CA . GLU A 1 105 ? -2.383 -10.695 -9.238 1.00 79.19 105 GLU A CA 1
ATOM 861 C C . GLU A 1 105 ? -2.214 -9.192 -8.987 1.00 79.19 105 GLU A C 1
ATOM 863 O O . GLU A 1 105 ? -1.260 -8.730 -8.361 1.00 79.19 105 GLU A O 1
ATOM 868 N N . TYR A 1 106 ? -3.133 -8.399 -9.542 1.00 74.88 106 TYR A N 1
ATOM 869 C CA . TYR A 1 106 ? -2.984 -6.943 -9.627 1.00 74.88 106 TYR A CA 1
ATOM 870 C C . TYR A 1 106 ? -2.900 -6.237 -8.265 1.00 74.88 106 TYR A C 1
ATOM 872 O O . TYR A 1 106 ? -2.121 -5.297 -8.128 1.00 74.88 106 TYR A O 1
ATOM 880 N N . GLY A 1 107 ? -3.661 -6.687 -7.259 1.00 74.81 107 GLY A N 1
ATOM 881 C CA . GLY A 1 107 ? -3.650 -6.087 -5.918 1.00 74.81 107 GLY A CA 1
ATOM 882 C C . GLY A 1 107 ? -2.299 -6.258 -5.223 1.00 74.81 107 GLY A C 1
ATOM 883 O O . GLY A 1 107 ? -1.643 -5.276 -4.879 1.00 74.81 107 GLY A O 1
ATOM 884 N N . SER A 1 108 ? -1.835 -7.504 -5.121 1.00 80.06 108 SER A N 1
ATOM 885 C CA . SER A 1 108 ? -0.533 -7.856 -4.543 1.00 80.06 108 SER A CA 1
ATOM 886 C C . SER A 1 108 ? 0.626 -7.220 -5.314 1.00 80.06 108 SER A C 1
ATOM 888 O O . SER A 1 108 ? 1.601 -6.750 -4.723 1.00 80.06 108 SER A O 1
ATOM 890 N N . ALA A 1 109 ? 0.512 -7.148 -6.643 1.00 78.06 109 ALA A N 1
ATOM 891 C CA . ALA A 1 109 ? 1.492 -6.471 -7.474 1.00 78.06 109 ALA A CA 1
ATOM 892 C C . ALA A 1 109 ? 1.613 -4.984 -7.136 1.00 78.06 109 ALA A C 1
ATOM 894 O O . ALA A 1 109 ? 2.720 -4.464 -6.979 1.00 78.06 109 ALA A O 1
ATOM 895 N N . GLN A 1 110 ? 0.472 -4.304 -7.034 1.00 77.44 110 GLN A N 1
ATOM 896 C CA . GLN A 1 110 ? 0.428 -2.875 -6.777 1.00 77.44 110 GLN A CA 1
ATOM 897 C C . GLN A 1 110 ? 0.926 -2.542 -5.369 1.00 77.44 110 GLN A C 1
ATOM 899 O O . GLN A 1 110 ? 1.718 -1.611 -5.221 1.00 77.44 110 GLN A O 1
ATOM 904 N N . TYR A 1 111 ? 0.587 -3.374 -4.381 1.00 84.69 111 TYR A N 1
ATOM 905 C CA . TYR A 1 111 ? 1.156 -3.311 -3.036 1.00 84.69 111 TYR A CA 1
ATOM 906 C C . TYR A 1 111 ? 2.690 -3.388 -3.051 1.00 84.69 111 TYR A C 1
ATOM 908 O O . TYR A 1 111 ? 3.369 -2.540 -2.474 1.00 84.69 111 TYR A O 1
ATOM 916 N N . CYS A 1 112 ? 3.264 -4.364 -3.762 1.00 83.12 112 CYS A N 1
ATOM 917 C CA . CYS A 1 112 ? 4.717 -4.534 -3.826 1.00 83.12 112 CYS A CA 1
ATOM 918 C C . CYS A 1 112 ? 5.422 -3.336 -4.482 1.00 83.12 112 CYS A C 1
ATOM 920 O O . CYS A 1 112 ? 6.492 -2.916 -4.039 1.00 83.12 112 CYS A O 1
ATOM 922 N N . ILE A 1 113 ? 4.818 -2.759 -5.524 1.00 77.94 113 ILE A N 1
ATOM 923 C CA . ILE A 1 113 ? 5.358 -1.575 -6.202 1.00 77.94 113 ILE A CA 1
ATOM 924 C C . ILE A 1 113 ? 5.297 -0.353 -5.279 1.00 77.94 113 ILE A C 1
ATOM 926 O O . ILE A 1 113 ? 6.270 0.390 -5.174 1.00 77.94 113 ILE A O 1
ATOM 930 N N . GLU A 1 114 ? 4.192 -0.153 -4.567 1.00 80.25 114 GLU A N 1
ATOM 931 C CA . GLU A 1 114 ? 4.046 0.959 -3.625 1.00 80.25 114 GLU A CA 1
ATOM 932 C C . GLU A 1 114 ? 4.974 0.831 -2.416 1.00 80.25 114 GLU A C 1
ATOM 934 O O . GLU A 1 114 ? 5.615 1.813 -2.036 1.00 80.25 114 GLU A O 1
ATOM 939 N N . ALA A 1 115 ? 5.147 -0.379 -1.880 1.00 85.56 115 ALA A N 1
ATOM 940 C CA . ALA A 1 115 ? 6.118 -0.664 -0.829 1.00 85.56 115 ALA A CA 1
ATOM 941 C C . ALA A 1 115 ? 7.555 -0.322 -1.261 1.00 85.56 115 ALA A C 1
ATOM 943 O O . ALA A 1 115 ? 8.323 0.241 -0.478 1.00 85.56 115 ALA A O 1
ATOM 944 N N . ALA A 1 116 ? 7.916 -0.606 -2.518 1.00 82.81 116 ALA A N 1
ATOM 945 C CA . ALA A 1 116 ? 9.219 -0.231 -3.061 1.00 82.81 116 ALA A CA 1
ATOM 946 C C . ALA A 1 116 ? 9.417 1.295 -3.088 1.00 82.81 116 ALA A C 1
ATOM 948 O O . ALA A 1 116 ? 10.487 1.785 -2.731 1.00 82.81 116 ALA A O 1
ATOM 949 N N . ILE A 1 117 ? 8.380 2.056 -3.453 1.00 77.06 117 ILE A N 1
ATOM 950 C CA . ILE A 1 117 ? 8.429 3.527 -3.474 1.00 77.06 117 ILE A CA 1
ATOM 951 C C . ILE A 1 117 ? 8.549 4.085 -2.047 1.00 77.06 117 ILE A C 1
ATOM 953 O O . ILE A 1 117 ? 9.354 4.982 -1.807 1.00 77.06 117 ILE A O 1
ATOM 957 N N . ILE A 1 118 ? 7.795 3.546 -1.085 1.00 83.38 118 ILE A N 1
ATOM 958 C CA . ILE A 1 118 ? 7.855 3.963 0.329 1.00 83.38 118 ILE A CA 1
ATOM 959 C C . ILE A 1 118 ? 9.249 3.721 0.935 1.00 83.38 118 ILE A C 1
ATOM 961 O O . ILE A 1 118 ? 9.689 4.496 1.782 1.00 83.38 118 ILE A O 1
ATOM 965 N N . SER A 1 119 ? 9.959 2.678 0.496 1.00 80.31 119 SER A N 1
ATOM 966 C CA . SER A 1 119 ? 11.321 2.375 0.960 1.00 80.31 119 SER A CA 1
ATOM 967 C C . SER A 1 119 ? 12.346 3.435 0.530 1.00 80.31 119 SER A C 1
ATOM 969 O O . SER A 1 119 ? 13.236 3.788 1.307 1.00 80.31 119 SER A O 1
ATOM 971 N N . GLU A 1 120 ? 12.213 3.965 -0.688 1.00 73.94 120 GLU A N 1
ATOM 972 C CA . GLU A 1 120 ? 13.183 4.902 -1.274 1.00 73.94 120 GLU A CA 1
ATOM 973 C C . GLU A 1 120 ? 12.877 6.370 -0.967 1.00 73.94 120 GLU A C 1
ATOM 975 O O . GLU A 1 120 ? 13.788 7.191 -0.837 1.00 73.94 120 GLU A O 1
ATOM 980 N N . TYR A 1 121 ? 11.596 6.722 -0.861 1.00 77.19 121 TYR A N 1
ATOM 981 C CA . TYR A 1 121 ? 11.154 8.108 -0.749 1.00 77.19 121 TYR A CA 1
ATOM 982 C C . TYR A 1 121 ? 10.576 8.418 0.628 1.00 77.19 121 TYR A C 1
ATOM 984 O O . TYR A 1 121 ? 10.112 7.548 1.359 1.00 77.19 121 TYR A O 1
ATOM 992 N N . LYS A 1 122 ? 10.567 9.708 0.988 1.00 81.31 122 LYS A N 1
ATOM 993 C CA . LYS A 1 122 ? 9.896 10.160 2.209 1.00 81.31 122 LYS A CA 1
ATOM 994 C C . LYS A 1 122 ? 8.400 9.867 2.094 1.00 81.31 122 LYS A C 1
ATOM 996 O O . LYS A 1 122 ? 7.701 10.513 1.315 1.00 81.31 122 LYS A O 1
ATOM 1001 N N . ALA A 1 123 ? 7.932 8.919 2.896 1.00 83.62 123 ALA A N 1
ATOM 1002 C CA . ALA A 1 123 ? 6.540 8.521 2.902 1.00 83.62 123 ALA A CA 1
ATOM 1003 C C . ALA A 1 123 ? 5.622 9.650 3.393 1.00 83.62 123 ALA A C 1
ATOM 1005 O O . ALA A 1 123 ? 5.980 10.452 4.260 1.00 83.62 123 ALA A O 1
ATOM 1006 N N . VAL A 1 124 ? 4.419 9.694 2.829 1.00 85.94 124 VAL A N 1
ATOM 1007 C CA . VAL A 1 124 ? 3.354 10.644 3.172 1.00 85.94 124 VAL A CA 1
ATOM 1008 C C . VAL A 1 124 ? 2.033 9.890 3.306 1.00 85.94 124 VAL A C 1
ATOM 1010 O O . VAL A 1 124 ? 1.861 8.831 2.703 1.00 85.94 124 VAL A O 1
ATOM 1013 N N . GLY A 1 125 ? 1.091 10.424 4.089 1.00 84.19 125 GLY A N 1
ATOM 1014 C CA . GLY A 1 125 ? -0.077 9.657 4.544 1.00 84.19 125 GLY A CA 1
ATOM 1015 C C . GLY A 1 125 ? -0.930 9.037 3.430 1.00 84.19 125 GLY A C 1
ATOM 1016 O O . GLY A 1 125 ? -1.426 7.924 3.586 1.00 84.19 125 GLY A O 1
ATOM 1017 N N . TRP A 1 126 ? -1.050 9.688 2.266 1.00 83.12 126 TRP A N 1
ATOM 1018 C CA . TRP A 1 126 ? -1.827 9.141 1.144 1.00 83.12 126 TRP A CA 1
ATOM 1019 C C . TRP A 1 126 ? -1.238 7.845 0.569 1.00 83.12 126 TRP A C 1
ATOM 1021 O O . TRP A 1 126 ? -1.991 7.042 0.022 1.00 83.12 126 TRP A O 1
ATOM 1031 N N . MET A 1 127 ? 0.075 7.624 0.699 1.00 85.94 127 MET A N 1
ATOM 1032 C CA . MET A 1 127 ? 0.730 6.401 0.226 1.00 85.94 127 MET A CA 1
ATOM 1033 C C . MET A 1 127 ? 0.270 5.205 1.057 1.00 85.94 127 MET A C 1
ATOM 1035 O O . MET A 1 127 ? -0.162 4.207 0.498 1.00 85.94 127 MET A O 1
ATOM 1039 N N . TYR A 1 128 ? 0.246 5.344 2.383 1.00 89.00 128 TYR A N 1
ATOM 1040 C CA . TYR A 1 128 ? -0.279 4.305 3.270 1.00 89.00 128 TYR A CA 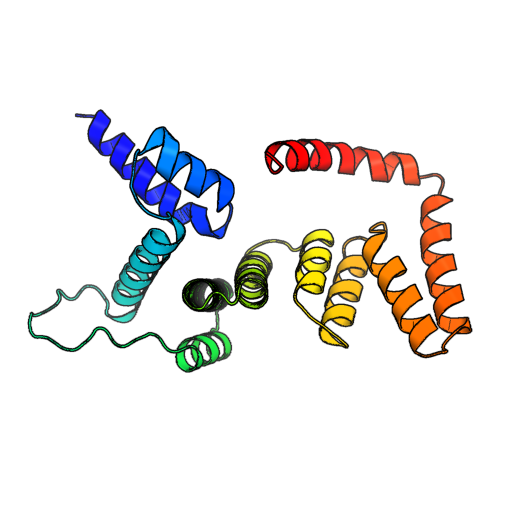1
ATOM 1041 C C . TYR A 1 128 ? -1.802 4.154 3.161 1.00 89.00 128 TYR A C 1
ATOM 1043 O O . TYR A 1 128 ? -2.320 3.043 3.188 1.00 89.00 128 TYR A O 1
ATOM 1051 N N . GLN A 1 129 ? -2.539 5.247 2.919 1.00 87.44 129 GLN A N 1
ATOM 1052 C CA . GLN A 1 129 ? -3.964 5.148 2.590 1.00 87.44 129 GLN A CA 1
ATOM 1053 C C . GLN A 1 129 ? -4.189 4.279 1.344 1.00 87.44 129 GLN A C 1
ATOM 1055 O O . GLN A 1 129 ? -5.126 3.486 1.309 1.00 87.44 129 GLN A O 1
ATOM 1060 N N . LYS A 1 130 ? -3.341 4.426 0.323 1.00 83.94 130 LYS A N 1
ATOM 1061 C CA . LYS A 1 130 ? -3.408 3.631 -0.902 1.00 83.94 130 LYS A CA 1
ATOM 1062 C C . LYS A 1 130 ? -3.017 2.171 -0.651 1.00 83.94 130 LYS A C 1
ATOM 1064 O O . LYS A 1 130 ? -3.784 1.297 -1.035 1.00 83.94 130 LYS A O 1
ATOM 1069 N N . MET A 1 131 ? -1.937 1.929 0.094 1.00 84.56 131 MET A N 1
ATOM 1070 C CA . MET A 1 131 ? -1.504 0.589 0.523 1.00 84.56 131 MET A CA 1
ATOM 1071 C C . MET A 1 131 ? -2.620 -0.182 1.229 1.00 84.56 131 MET A C 1
ATOM 1073 O O . MET A 1 131 ? -2.875 -1.341 0.904 1.00 84.56 131 MET A O 1
ATOM 1077 N N . SER A 1 132 ? -3.370 0.504 2.097 1.00 88.06 132 SER A N 1
ATOM 1078 C CA . SER A 1 132 ? -4.492 -0.091 2.822 1.00 88.06 132 SER A CA 1
ATOM 1079 C C . SER A 1 132 ? -5.572 -0.676 1.901 1.00 88.06 132 SER A C 1
ATOM 1081 O O . SER A 1 132 ? -6.291 -1.577 2.313 1.00 88.06 132 SER A O 1
ATOM 1083 N N . LEU A 1 133 ? -5.696 -0.209 0.652 1.00 83.62 133 LEU A N 1
ATOM 1084 C CA . LEU A 1 133 ? -6.679 -0.723 -0.310 1.00 83.62 133 LEU A CA 1
ATOM 1085 C C . LEU A 1 133 ? -6.333 -2.122 -0.834 1.00 83.62 133 LEU A C 1
ATOM 1087 O O . LEU A 1 133 ? -7.216 -2.788 -1.372 1.00 83.62 133 LEU A O 1
ATOM 1091 N N . TYR A 1 134 ? -5.075 -2.549 -0.695 1.00 81.69 134 TYR A N 1
ATOM 1092 C CA . TYR A 1 134 ? -4.583 -3.848 -1.164 1.00 81.69 134 TYR A CA 1
ATOM 1093 C C . TYR A 1 134 ? -4.457 -4.886 -0.048 1.00 81.69 134 TYR A C 1
ATOM 1095 O O . TYR A 1 134 ? -4.292 -6.066 -0.338 1.00 81.69 134 TYR A O 1
ATOM 1103 N N . ASN A 1 135 ? -4.541 -4.445 1.205 1.00 83.38 135 ASN A N 1
ATOM 1104 C CA . ASN A 1 135 ? -4.486 -5.299 2.382 1.00 83.38 135 ASN A CA 1
ATOM 1105 C C . ASN A 1 135 ? -5.880 -5.564 2.934 1.00 83.38 135 ASN A C 1
ATOM 1107 O O . ASN A 1 135 ? -6.841 -4.919 2.529 1.00 83.38 135 ASN A O 1
ATOM 1111 N N . ASP A 1 136 ? -5.984 -6.465 3.908 1.00 84.00 136 ASP A N 1
ATOM 1112 C CA . ASP A 1 136 ? -7.211 -6.732 4.657 1.00 84.00 136 ASP A CA 1
ATOM 1113 C C . ASP A 1 136 ? -6.925 -6.912 6.152 1.00 84.00 136 ASP A C 1
ATOM 1115 O O . ASP A 1 136 ? -5.778 -7.021 6.588 1.00 84.00 136 ASP A O 1
ATOM 1119 N N . GLY A 1 137 ? -7.986 -6.896 6.962 1.00 86.62 137 GLY A N 1
ATOM 1120 C CA . GLY A 1 137 ? -7.897 -7.124 8.403 1.00 86.62 137 GLY A CA 1
ATOM 1121 C C . GLY A 1 137 ? -6.897 -6.196 9.102 1.00 86.62 137 GLY A C 1
ATOM 1122 O O . GLY A 1 137 ? -6.976 -4.974 8.979 1.00 86.62 137 GLY A O 1
ATOM 1123 N N . LYS A 1 138 ? -5.964 -6.786 9.859 1.00 88.81 138 LYS A N 1
ATOM 1124 C CA . LYS A 1 138 ? -5.000 -6.048 10.693 1.00 88.81 138 LYS A CA 1
ATOM 1125 C C . LYS A 1 138 ? -3.999 -5.235 9.877 1.00 88.81 138 LYS A C 1
ATOM 1127 O O . LYS A 1 138 ? -3.678 -4.125 10.290 1.00 88.81 138 LYS A O 1
ATOM 1132 N N . ASP A 1 139 ? -3.555 -5.748 8.733 1.00 87.69 139 ASP A N 1
ATOM 1133 C CA . ASP A 1 139 ? -2.559 -5.069 7.896 1.00 87.69 139 ASP A CA 1
ATOM 1134 C C . ASP A 1 139 ? -3.146 -3.789 7.293 1.00 87.69 139 ASP A C 1
ATOM 1136 O O . ASP A 1 139 ? -2.513 -2.735 7.318 1.00 87.69 139 ASP A O 1
ATOM 1140 N N . LYS A 1 140 ? -4.421 -3.839 6.880 1.00 92.06 140 LYS A N 1
ATOM 1141 C CA . LYS A 1 140 ? -5.162 -2.641 6.464 1.00 92.06 140 LYS A CA 1
ATOM 1142 C C . LYS A 1 140 ? -5.242 -1.612 7.588 1.00 92.06 140 LYS A C 1
ATOM 1144 O O . LYS A 1 140 ? -5.011 -0.433 7.343 1.00 92.06 140 LYS A O 1
ATOM 1149 N N . ILE A 1 141 ? -5.564 -2.029 8.814 1.00 92.62 141 ILE A N 1
ATOM 1150 C CA . ILE A 1 141 ? -5.632 -1.106 9.957 1.00 92.62 141 ILE A CA 1
ATOM 1151 C C . ILE A 1 141 ? -4.261 -0.481 10.247 1.00 92.62 141 ILE A C 1
ATOM 1153 O O . ILE A 1 141 ? -4.199 0.730 10.439 1.00 92.62 141 ILE A O 1
ATOM 1157 N N . ALA A 1 142 ? -3.178 -1.260 10.199 1.00 94.12 142 ALA A N 1
ATOM 1158 C CA . ALA A 1 142 ? -1.820 -0.753 10.394 1.00 94.12 142 ALA A CA 1
ATOM 1159 C C . ALA A 1 142 ? -1.452 0.325 9.360 1.00 94.12 142 ALA A C 1
ATOM 1161 O O . ALA A 1 142 ? -0.989 1.403 9.734 1.00 94.12 142 ALA A O 1
ATOM 1162 N N . ASP A 1 143 ? -1.745 0.087 8.077 1.00 92.94 143 ASP A N 1
ATOM 1163 C CA . ASP A 1 143 ? -1.545 1.089 7.026 1.00 92.94 143 ASP A CA 1
ATOM 1164 C C . ASP A 1 143 ? -2.377 2.355 7.281 1.00 92.94 143 ASP A C 1
ATOM 1166 O O . ASP A 1 143 ? -1.890 3.477 7.144 1.00 92.94 143 ASP A O 1
ATOM 1170 N N . LEU A 1 144 ? -3.640 2.207 7.689 1.00 93.94 144 LEU A N 1
ATOM 1171 C CA . LEU A 1 144 ? -4.502 3.345 8.007 1.00 93.94 144 LEU A CA 1
ATOM 1172 C C . LEU A 1 144 ? -3.998 4.151 9.209 1.00 93.94 144 LEU A C 1
ATOM 1174 O O . LEU A 1 144 ? -4.118 5.378 9.217 1.00 93.94 144 LEU A O 1
ATOM 1178 N N . ASP A 1 145 ? -3.438 3.487 10.216 1.00 95.25 145 ASP A N 1
ATOM 1179 C CA . ASP A 1 145 ? -2.842 4.125 11.388 1.00 95.25 145 ASP A CA 1
ATOM 1180 C C . ASP A 1 145 ? -1.625 4.955 10.988 1.00 95.25 145 ASP A C 1
ATOM 1182 O O . ASP A 1 145 ? -1.629 6.170 11.224 1.00 95.25 145 ASP A O 1
ATOM 1186 N N . THR A 1 146 ? -0.685 4.370 10.240 1.00 94.94 146 THR A N 1
ATOM 1187 C CA . THR A 1 146 ? 0.455 5.110 9.679 1.00 94.94 146 THR A CA 1
ATOM 1188 C C . THR A 1 146 ? 0.001 6.258 8.769 1.00 94.94 146 THR A C 1
ATOM 1190 O O . THR A 1 146 ? 0.574 7.350 8.805 1.00 94.94 146 THR A O 1
ATOM 1193 N N . ALA A 1 147 ? -1.073 6.076 7.990 1.00 93.88 147 ALA A N 1
ATOM 1194 C CA . ALA A 1 147 ? -1.629 7.138 7.155 1.00 93.88 147 ALA A CA 1
ATOM 1195 C C . ALA A 1 147 ? -2.073 8.353 7.985 1.00 93.88 147 ALA A C 1
ATOM 1197 O O . ALA A 1 147 ? -1.785 9.486 7.602 1.00 93.88 147 ALA A O 1
ATOM 1198 N N . THR A 1 148 ? -2.736 8.131 9.126 1.00 92.94 148 THR A N 1
ATOM 1199 C CA . THR A 1 148 ? -3.193 9.217 10.012 1.00 92.94 148 THR A CA 1
ATOM 1200 C C . THR A 1 148 ? -2.105 9.803 10.901 1.00 92.94 148 THR A C 1
ATOM 1202 O O . THR A 1 148 ? -2.222 10.961 11.285 1.00 92.94 148 THR A O 1
ATOM 1205 N N . GLU A 1 149 ? -1.047 9.051 11.210 1.00 93.19 149 GLU A N 1
ATOM 1206 C CA . GLU A 1 149 ? 0.144 9.596 11.874 1.00 93.19 149 GLU A CA 1
ATOM 1207 C C . GLU A 1 149 ? 0.863 10.604 10.971 1.00 93.19 149 GLU A C 1
ATOM 1209 O O . GLU A 1 149 ? 1.293 11.663 11.428 1.00 93.19 149 GLU A O 1
ATOM 1214 N N . LEU A 1 150 ? 0.957 10.295 9.674 1.00 91.12 150 LEU A N 1
ATOM 1215 C CA . LEU A 1 150 ? 1.587 11.167 8.684 1.00 91.12 150 LEU A CA 1
ATOM 1216 C C . LEU A 1 150 ? 0.674 12.309 8.222 1.00 91.12 150 LEU A C 1
ATOM 1218 O O . LEU A 1 150 ? 1.165 13.383 7.876 1.00 91.12 150 LEU A O 1
ATOM 1222 N N . ASP A 1 151 ? -0.636 12.075 8.153 1.00 88.12 151 ASP A N 1
ATOM 1223 C CA . ASP A 1 151 ? -1.618 13.039 7.654 1.00 88.12 151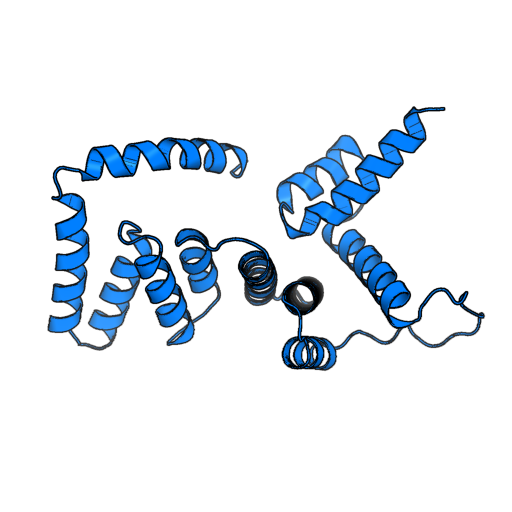 ASP A CA 1
ATOM 1224 C C . ASP A 1 151 ? -2.979 12.875 8.373 1.00 88.12 151 ASP A C 1
ATOM 1226 O O . ASP A 1 151 ? -3.884 12.190 7.877 1.00 88.12 151 ASP A O 1
ATOM 1230 N N . PRO A 1 152 ? -3.161 13.530 9.540 1.00 89.62 152 PRO A N 1
ATOM 1231 C CA . PRO A 1 152 ? -4.366 13.395 10.367 1.00 89.62 152 PRO A CA 1
ATOM 1232 C C . PRO A 1 152 ? -5.655 13.910 9.715 1.00 89.62 152 PRO A C 1
ATOM 1234 O O . PRO A 1 152 ? -6.748 13.655 10.212 1.00 89.62 152 PRO A O 1
ATOM 1237 N N . ILE A 1 153 ? -5.566 14.656 8.609 1.00 85.31 153 ILE A N 1
ATOM 1238 C CA . ILE A 1 153 ? -6.751 15.208 7.940 1.00 85.31 153 ILE A CA 1
ATOM 1239 C C . ILE A 1 153 ? -7.303 14.282 6.851 1.00 85.31 153 ILE A C 1
ATOM 1241 O O . ILE A 1 153 ? -8.288 14.634 6.195 1.00 85.31 153 ILE A O 1
ATOM 1245 N N . LEU A 1 154 ? -6.680 13.122 6.614 1.00 85.94 154 LEU A N 1
ATOM 1246 C CA . LEU A 1 154 ? -7.184 12.151 5.647 1.00 85.94 154 LEU A CA 1
ATOM 1247 C C . LEU A 1 154 ? -8.526 11.582 6.119 1.00 85.94 154 LEU A C 1
ATOM 1249 O O . LEU A 1 154 ? -8.587 10.952 7.168 1.00 85.94 154 LEU A O 1
ATOM 1253 N N . PRO A 1 155 ? -9.619 11.744 5.352 1.00 85.31 155 PRO A N 1
ATOM 1254 C CA . PRO A 1 155 ? -10.938 11.316 5.806 1.00 85.31 155 PRO A CA 1
ATOM 1255 C C . PRO A 1 155 ? -11.165 9.805 5.676 1.00 85.31 155 PRO A C 1
ATOM 1257 O O . PRO A 1 155 ? -12.003 9.259 6.390 1.00 85.31 155 PRO A O 1
ATOM 1260 N N . PHE A 1 156 ? -10.486 9.131 4.742 1.00 86.75 156 PHE A N 1
ATOM 1261 C CA . PHE A 1 156 ? -10.719 7.711 4.461 1.00 86.75 156 PHE A CA 1
ATOM 1262 C C . PHE A 1 156 ? -10.335 6.786 5.632 1.00 86.75 156 PHE A C 1
ATOM 1264 O O . PHE A 1 156 ? -11.196 5.991 6.013 1.00 86.75 156 PHE A O 1
ATOM 1271 N N . PRO A 1 157 ? -9.145 6.911 6.261 1.00 92.38 157 PRO A N 1
ATOM 1272 C CA . PRO A 1 157 ? -8.758 6.051 7.379 1.00 92.38 157 PRO A CA 1
ATOM 1273 C C . PRO A 1 157 ? -9.777 6.006 8.517 1.00 92.38 157 PRO A C 1
ATOM 1275 O O . PRO A 1 157 ? -10.220 4.932 8.921 1.00 92.38 157 PRO A O 1
ATOM 1278 N N . TYR A 1 158 ? -10.231 7.170 8.981 1.00 89.94 158 TYR A N 1
ATOM 1279 C CA . TYR A 1 158 ? -11.204 7.228 10.065 1.00 89.94 158 TYR A CA 1
ATOM 1280 C C . TYR A 1 158 ? -12.564 6.642 9.660 1.00 89.94 158 TYR A C 1
ATOM 1282 O O . TYR A 1 158 ? -13.167 5.910 10.440 1.00 89.94 158 TYR A O 1
ATOM 1290 N N . LYS A 1 159 ? -13.047 6.912 8.435 1.00 87.94 159 LYS A N 1
ATOM 1291 C CA . LYS A 1 159 ? -14.307 6.332 7.932 1.00 87.94 159 LYS A CA 1
ATOM 1292 C C . LYS A 1 159 ? -14.258 4.807 7.912 1.00 87.94 159 LYS A C 1
ATOM 1294 O O . LYS A 1 159 ? -15.221 4.171 8.327 1.00 87.94 159 LYS A O 1
ATOM 1299 N N . TYR A 1 160 ? -13.147 4.233 7.450 1.00 90.31 160 TYR A N 1
ATOM 1300 C CA . TYR A 1 160 ? -12.980 2.785 7.419 1.00 90.31 160 TYR A CA 1
ATOM 1301 C C . TYR A 1 160 ? -12.981 2.192 8.836 1.00 90.31 160 TYR A C 1
ATOM 1303 O O . TYR A 1 160 ? -13.746 1.269 9.109 1.00 90.31 160 TYR A O 1
ATOM 1311 N N . ARG A 1 161 ? -12.199 2.761 9.768 1.00 93.75 161 ARG A N 1
ATOM 1312 C CA . ARG A 1 161 ? -12.166 2.296 11.168 1.00 93.75 161 ARG A CA 1
ATOM 1313 C C . ARG A 1 161 ? -13.532 2.377 11.851 1.00 93.75 161 ARG A C 1
ATOM 1315 O O . ARG A 1 161 ? -13.857 1.493 12.635 1.00 93.75 161 ARG A O 1
ATOM 1322 N N . VAL A 1 162 ? -14.328 3.411 11.568 1.00 89.06 162 VAL A N 1
ATOM 1323 C CA . VAL A 1 162 ? -15.711 3.537 12.067 1.00 89.06 162 VAL A CA 1
ATOM 1324 C C . VAL A 1 162 ? -16.550 2.341 11.626 1.00 89.06 162 VAL A C 1
ATOM 1326 O O . VAL A 1 162 ? -17.138 1.675 12.471 1.00 89.06 162 VAL A O 1
ATOM 1329 N N . VAL A 1 163 ? -16.562 2.030 10.326 1.00 88.69 163 VAL A N 1
ATOM 1330 C CA . VAL A 1 163 ? -17.324 0.889 9.790 1.00 88.69 163 VAL A CA 1
ATOM 1331 C C . VAL A 1 163 ? -16.843 -0.424 10.413 1.00 88.69 163 VAL A C 1
ATOM 1333 O O . VAL A 1 163 ? -17.657 -1.159 10.965 1.00 88.69 163 VAL A O 1
ATOM 1336 N N . SER A 1 164 ? -15.527 -0.653 10.443 1.00 89.56 164 SER A N 1
ATOM 1337 C CA . SER A 1 164 ? -14.921 -1.850 11.048 1.00 89.56 164 SER A CA 1
ATOM 1338 C C . SER A 1 164 ? -15.320 -2.024 12.522 1.00 89.56 164 SER A C 1
ATOM 1340 O O . SER A 1 164 ? -15.709 -3.107 12.946 1.00 89.56 164 SER A O 1
ATOM 1342 N N . LYS A 1 165 ? -15.289 -0.948 13.320 1.00 90.75 165 LYS A N 1
ATOM 1343 C CA . LYS A 1 165 ? -15.660 -0.986 14.746 1.00 90.75 165 LYS A CA 1
ATOM 1344 C C . LYS A 1 165 ? -17.157 -1.205 14.964 1.00 90.75 165 LYS A C 1
ATOM 1346 O O . LYS A 1 165 ? -17.538 -1.833 15.951 1.00 90.75 165 LYS A O 1
ATOM 1351 N N . VAL A 1 166 ? -18.011 -0.691 14.078 1.00 87.19 166 VAL A N 1
ATOM 1352 C CA . VAL A 1 166 ? -19.460 -0.948 14.120 1.00 87.19 166 VAL A CA 1
ATOM 1353 C C . VAL A 1 166 ? -19.749 -2.422 13.844 1.00 87.19 166 VAL A C 1
ATOM 1355 O O . VAL A 1 166 ? -20.528 -3.027 14.580 1.00 87.19 166 VAL A O 1
ATOM 1358 N N . GLU A 1 167 ? -19.092 -3.012 12.845 1.00 86.94 167 GLU A N 1
ATOM 1359 C CA . GLU A 1 167 ? -19.200 -4.445 12.539 1.00 86.94 167 GLU A CA 1
ATOM 1360 C C . GLU A 1 167 ? -18.749 -5.315 13.726 1.00 86.94 167 GLU A C 1
ATOM 1362 O O . GLU A 1 167 ? -19.401 -6.304 14.062 1.00 86.94 167 GLU A O 1
ATOM 1367 N N . GLU A 1 168 ? -17.711 -4.884 14.447 1.00 91.50 168 GLU A N 1
ATOM 1368 C CA . GLU A 1 168 ? -17.223 -5.521 15.679 1.00 91.50 168 GLU A CA 1
ATOM 1369 C C . GLU A 1 168 ? -18.065 -5.212 16.937 1.00 91.50 168 GLU A C 1
ATOM 1371 O O . GLU A 1 168 ? -17.710 -5.633 18.040 1.00 91.50 168 GLU A O 1
ATOM 1376 N N . LYS A 1 169 ? -19.190 -4.490 16.809 1.00 92.06 169 LYS A N 1
ATOM 1377 C CA . LYS A 1 169 ? -20.066 -4.053 17.919 1.00 92.06 169 LYS A CA 1
ATOM 1378 C C . LYS A 1 169 ? -19.371 -3.167 18.965 1.00 92.06 169 LYS A C 1
ATOM 1380 O O . LYS A 1 169 ? -19.840 -3.039 20.096 1.00 92.06 169 LYS A O 1
ATOM 1385 N N . GLN A 1 170 ? -18.279 -2.504 18.594 1.00 92.38 170 GLN A N 1
ATOM 1386 C CA . GLN A 1 170 ? -17.533 -1.572 19.440 1.00 92.38 170 GLN A CA 1
ATOM 1387 C C . GLN A 1 170 ? -18.061 -0.137 19.284 1.00 92.38 170 GLN A C 1
ATOM 1389 O O . GLN A 1 170 ? -17.344 0.779 18.871 1.00 92.38 170 GLN A O 1
ATOM 1394 N N . THR A 1 171 ? -19.331 0.084 19.630 1.00 87.62 171 THR A N 1
ATOM 1395 C CA . THR A 1 171 ? -20.030 1.364 19.409 1.00 87.62 171 THR A CA 1
ATOM 1396 C C . THR A 1 171 ? -19.302 2.560 20.031 1.00 87.62 171 THR A C 1
ATOM 1398 O O . THR A 1 171 ? -19.126 3.584 19.376 1.00 87.62 171 THR A O 1
ATOM 1401 N N . THR A 1 172 ? -18.800 2.428 21.263 1.00 92.75 172 THR A N 1
ATOM 1402 C CA . THR A 1 172 ? -18.075 3.509 21.955 1.00 92.75 172 THR A CA 1
ATOM 1403 C C . THR A 1 172 ? -16.778 3.885 21.236 1.00 92.75 172 THR A C 1
ATOM 1405 O O . THR A 1 172 ? -16.482 5.065 21.060 1.00 92.75 172 THR A O 1
ATOM 1408 N N . ALA A 1 173 ? -16.018 2.891 20.765 1.00 89.25 173 ALA A N 1
ATOM 1409 C CA . ALA A 1 173 ? -14.772 3.121 20.036 1.00 89.25 173 ALA A CA 1
ATOM 1410 C C . ALA A 1 173 ? -15.018 3.722 18.643 1.00 89.25 173 ALA A C 1
ATOM 1412 O O . ALA A 1 173 ? -14.159 4.439 18.125 1.00 89.25 173 ALA A O 1
ATOM 1413 N N . SER A 1 174 ? -16.167 3.414 18.035 1.00 83.25 174 SER A N 1
ATOM 1414 C CA . SER A 1 174 ? -16.609 4.012 16.776 1.00 83.25 174 SER A CA 1
ATOM 1415 C C . SER A 1 174 ? -16.973 5.488 16.952 1.00 83.25 174 SER A C 1
ATOM 1417 O O . SER A 1 174 ? -16.543 6.315 16.154 1.00 83.25 174 SER A O 1
ATOM 1419 N N . ILE A 1 175 ? -17.718 5.838 18.006 1.00 85.44 175 ILE A N 1
ATOM 1420 C CA . ILE A 1 175 ? -18.078 7.236 18.307 1.00 85.44 175 ILE A CA 1
ATOM 1421 C C . ILE A 1 175 ? -16.817 8.077 18.526 1.00 85.44 175 ILE A C 1
ATOM 1423 O O . ILE A 1 175 ? -16.655 9.109 17.882 1.00 85.44 175 ILE A O 1
ATOM 1427 N N . ALA A 1 176 ? -15.868 7.579 19.324 1.00 89.12 176 ALA A N 1
ATOM 1428 C CA . ALA A 1 176 ? -14.596 8.265 19.546 1.00 89.12 176 ALA A CA 1
ATOM 1429 C C . ALA A 1 176 ? -13.808 8.509 18.242 1.00 89.12 176 ALA A C 1
ATOM 1431 O O . ALA A 1 176 ? -13.095 9.504 18.116 1.00 89.12 176 ALA A O 1
ATOM 1432 N N . GLU A 1 177 ? -13.925 7.615 17.255 1.00 85.81 177 GLU A N 1
ATOM 1433 C CA . GLU A 1 177 ? -13.295 7.792 15.945 1.00 85.81 177 GLU A CA 1
ATOM 1434 C C . GLU A 1 177 ? -13.981 8.891 15.119 1.00 85.81 177 GLU A C 1
ATOM 1436 O O . GLU A 1 177 ? -13.304 9.689 14.472 1.00 85.81 177 GLU A O 1
ATOM 1441 N N . ILE A 1 178 ? -15.315 8.970 15.173 1.00 84.31 178 ILE A N 1
ATOM 1442 C CA . ILE A 1 178 ? -16.101 10.032 14.528 1.00 84.31 178 ILE A CA 1
ATOM 1443 C C . ILE A 1 178 ? -15.740 11.396 15.124 1.00 84.31 178 ILE A C 1
ATOM 1445 O O . ILE A 1 178 ? -15.501 12.346 14.372 1.00 84.31 178 ILE A O 1
ATOM 1449 N N . ASP A 1 179 ? -15.634 11.480 16.450 1.00 86.88 179 ASP A N 1
ATOM 1450 C CA . ASP A 1 179 ? -15.299 12.718 17.159 1.00 86.88 179 ASP A CA 1
ATOM 1451 C C . ASP A 1 179 ? -13.935 13.271 16.729 1.00 86.88 179 ASP A C 1
ATOM 1453 O O . ASP A 1 179 ? -13.790 14.480 16.532 1.00 86.88 179 ASP A O 1
ATOM 1457 N N . ARG A 1 180 ? -12.949 12.396 16.474 1.00 84.56 180 ARG A N 1
ATOM 1458 C CA . ARG A 1 180 ? -11.643 12.801 15.921 1.00 84.56 180 ARG A CA 1
ATOM 1459 C C . ARG A 1 180 ? -11.790 13.490 14.563 1.00 84.56 180 ARG A C 1
ATOM 1461 O O . ARG A 1 180 ? -11.238 14.570 14.373 1.00 84.56 180 ARG A O 1
ATOM 1468 N N . ILE A 1 181 ? -12.556 12.912 13.631 1.00 78.75 181 ILE A N 1
ATOM 1469 C CA . ILE A 1 181 ? 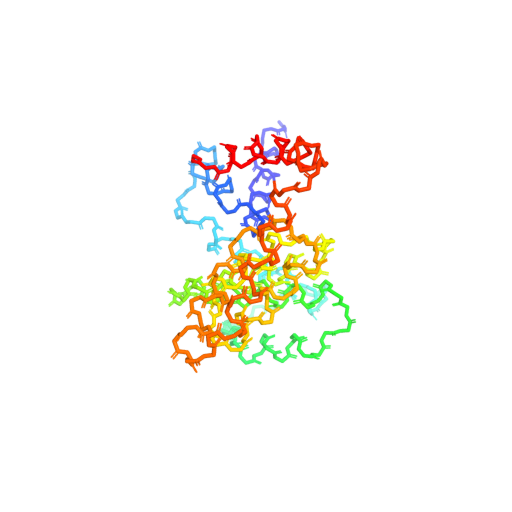-12.771 13.500 12.291 1.00 78.75 181 ILE A CA 1
ATOM 1470 C C . ILE A 1 181 ? -13.454 14.864 12.396 1.00 78.75 181 ILE A C 1
ATOM 1472 O O . ILE A 1 181 ? -13.078 15.813 11.701 1.00 78.75 181 ILE A O 1
ATOM 1476 N N . ILE A 1 182 ? -14.501 14.946 13.220 1.00 75.69 182 ILE A N 1
ATOM 1477 C CA . ILE A 1 182 ? -15.284 16.169 13.398 1.00 75.69 182 ILE A CA 1
ATOM 1478 C C . ILE A 1 182 ? -14.400 17.267 13.993 1.00 75.69 182 ILE A C 1
ATOM 1480 O O . ILE A 1 182 ? -14.420 18.389 13.487 1.00 75.69 182 ILE A O 1
ATOM 1484 N N . GLY A 1 183 ? -13.561 16.932 14.977 1.00 75.81 183 GLY A N 1
ATOM 1485 C CA . GLY A 1 183 ? -12.596 17.856 15.571 1.00 75.81 183 GLY A CA 1
ATOM 1486 C C . GLY A 1 183 ? -11.698 18.538 14.535 1.00 75.81 183 GLY A C 1
ATOM 1487 O O . GLY A 1 183 ? -11.532 19.756 14.579 1.00 75.81 183 GLY A O 1
ATOM 1488 N N . PHE A 1 184 ? -11.197 17.800 13.537 1.00 74.88 184 PHE A N 1
ATOM 1489 C CA . PHE A 1 184 ? -10.384 18.392 12.466 1.00 74.88 184 PHE A CA 1
ATOM 1490 C C . PHE A 1 184 ? -11.178 19.312 11.536 1.00 74.88 184 PHE A C 1
ATOM 1492 O O . PHE A 1 184 ? -10.659 20.342 11.115 1.00 74.88 184 PHE A O 1
ATOM 1499 N N . LYS A 1 185 ? -12.433 18.974 11.218 1.00 66.94 185 LYS A N 1
ATOM 1500 C CA . LYS A 1 185 ? -13.286 19.810 10.353 1.00 66.94 185 LYS A CA 1
ATOM 1501 C C . LYS A 1 185 ? -13.716 21.118 11.011 1.00 66.94 185 LYS A C 1
ATOM 1503 O O . LYS A 1 185 ? -13.990 22.082 10.303 1.00 66.94 185 LYS A O 1
ATOM 1508 N N . LEU A 1 186 ? -13.809 21.136 12.338 1.00 65.44 186 LEU A N 1
ATOM 1509 C CA . LEU A 1 186 ? -14.192 22.313 13.116 1.00 65.44 186 LEU A CA 1
ATOM 1510 C C . LEU A 1 186 ? -12.993 23.199 13.492 1.00 65.44 186 LEU A C 1
ATOM 1512 O O . LEU A 1 186 ? -13.192 24.296 14.011 1.00 65.44 186 LEU A O 1
ATOM 1516 N N . ALA A 1 187 ? -11.758 22.757 13.229 1.00 64.94 187 ALA A N 1
ATOM 1517 C CA . ALA A 1 187 ? -10.563 23.525 13.548 1.00 64.94 187 ALA A CA 1
ATOM 1518 C C . ALA A 1 187 ? -10.483 24.813 12.695 1.00 64.94 187 ALA A C 1
ATOM 1520 O O . ALA A 1 187 ? -10.590 24.741 11.468 1.00 64.94 187 ALA A O 1
ATOM 1521 N N . PRO A 1 188 ? -10.233 25.992 13.297 1.00 60.94 188 PRO A N 1
ATOM 1522 C CA . PRO A 1 188 ? -10.205 27.271 12.578 1.00 60.94 188 PRO A CA 1
ATOM 1523 C C . PRO A 1 188 ? -9.117 27.352 11.491 1.00 60.94 188 PRO A C 1
ATOM 1525 O O . PRO A 1 188 ? -9.256 28.116 10.537 1.00 60.94 188 PRO A O 1
ATOM 1528 N N . ASP A 1 189 ? -8.066 26.532 11.583 1.00 59.47 189 ASP A N 1
ATOM 1529 C CA . ASP A 1 189 ? -6.995 26.445 10.583 1.00 59.47 189 ASP A CA 1
ATOM 1530 C C . ASP A 1 189 ? -7.249 25.404 9.474 1.00 59.47 189 ASP A C 1
ATOM 1532 O O . ASP A 1 189 ? -6.474 25.329 8.518 1.00 59.47 189 ASP A O 1
ATOM 1536 N N . TYR A 1 190 ? -8.358 24.653 9.520 1.00 59.62 190 TYR A N 1
ATOM 1537 C CA . TYR A 1 190 ? -8.736 23.678 8.485 1.00 59.62 190 TYR A CA 1
ATOM 1538 C C . TYR A 1 190 ? -8.711 24.248 7.046 1.00 59.62 190 TYR A C 1
ATOM 1540 O O . TYR A 1 190 ? -8.150 23.595 6.160 1.00 59.62 190 TYR A O 1
ATOM 1548 N N . PRO A 1 191 ? -9.199 25.482 6.771 1.00 54.66 191 PRO A N 1
ATOM 1549 C CA . PRO A 1 191 ? -9.124 26.076 5.433 1.00 54.66 191 PRO A CA 1
ATOM 1550 C C . PRO A 1 191 ? -7.691 26.382 4.968 1.00 54.66 191 PRO A C 1
ATOM 1552 O O . PRO A 1 191 ? -7.422 26.361 3.767 1.00 54.66 191 PRO A O 1
ATOM 1555 N N . LYS A 1 192 ? -6.756 26.658 5.891 1.00 55.06 192 LYS A N 1
ATOM 1556 C CA . LYS A 1 192 ? -5.339 26.896 5.558 1.00 55.06 192 LYS A CA 1
ATOM 1557 C C . LYS A 1 192 ? -4.631 25.587 5.208 1.00 55.06 192 LYS A C 1
ATOM 1559 O O . LYS A 1 192 ? -3.920 25.541 4.211 1.00 55.06 192 LYS A O 1
ATOM 1564 N N . ILE A 1 193 ? -4.909 24.521 5.961 1.00 51.41 193 ILE A N 1
ATOM 1565 C CA . ILE A 1 193 ? -4.359 23.176 5.728 1.00 51.41 193 ILE A CA 1
ATOM 1566 C C . ILE A 1 193 ? -4.859 22.605 4.383 1.00 51.41 193 ILE A C 1
ATOM 1568 O O . ILE A 1 193 ? -4.114 21.954 3.651 1.00 51.41 193 ILE A O 1
ATOM 1572 N N . LEU A 1 194 ? -6.107 22.897 3.995 1.00 48.72 194 LEU A N 1
ATOM 1573 C CA . LEU A 1 194 ? -6.660 22.481 2.700 1.00 48.72 194 LEU A CA 1
ATOM 1574 C C . LEU A 1 194 ? -6.015 23.214 1.504 1.00 48.72 194 LEU A C 1
ATOM 1576 O O . LEU A 1 194 ? -5.899 22.643 0.416 1.00 48.72 194 LEU A O 1
ATOM 1580 N N . ASN A 1 195 ? -5.557 24.457 1.687 1.00 43.59 195 ASN A N 1
ATOM 1581 C CA . ASN A 1 195 ? -4.944 25.245 0.613 1.00 43.59 195 ASN A CA 1
ATOM 1582 C C . ASN A 1 195 ? -3.570 24.705 0.175 1.00 43.59 195 ASN A C 1
ATOM 1584 O O . ASN A 1 195 ? -3.255 24.793 -1.013 1.00 43.59 195 ASN A O 1
ATOM 1588 N N . GLU A 1 196 ? -2.803 24.061 1.061 1.00 45.66 196 GLU A N 1
ATOM 1589 C CA . GLU A 1 196 ? -1.569 23.351 0.678 1.00 45.66 196 GLU A CA 1
ATOM 1590 C C . GLU A 1 196 ? -1.854 22.081 -0.147 1.00 45.66 196 GLU A C 1
ATOM 1592 O O . GLU A 1 196 ? -1.095 21.741 -1.056 1.00 45.66 196 GLU A O 1
ATOM 1597 N N . LYS A 1 197 ? -3.006 21.422 0.059 1.00 46.22 197 LYS A N 1
ATOM 1598 C CA . LYS A 1 197 ? -3.431 20.254 -0.738 1.00 46.22 197 LYS A CA 1
ATOM 1599 C C . LYS A 1 197 ? -4.002 20.600 -2.114 1.00 46.22 197 LYS A C 1
ATOM 1601 O O . LYS A 1 197 ? -3.962 19.752 -3.005 1.00 46.2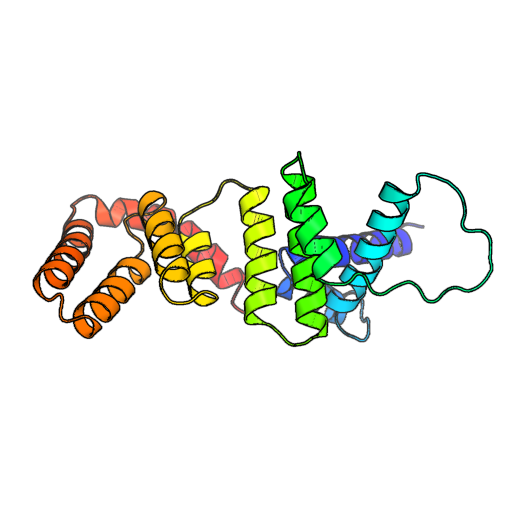2 197 LYS A O 1
ATOM 1606 N N . ARG A 1 198 ? -4.459 21.833 -2.354 1.00 41.25 198 ARG A N 1
ATOM 1607 C CA . ARG A 1 198 ? -4.926 22.269 -3.688 1.00 41.25 198 ARG A CA 1
ATOM 1608 C C . ARG A 1 198 ? -3.806 22.260 -4.740 1.00 41.25 198 ARG A C 1
ATOM 1610 O O . ARG A 1 198 ? -4.082 22.141 -5.935 1.00 41.25 198 ARG A O 1
ATOM 1617 N N . LEU A 1 199 ? -2.542 22.330 -4.304 1.00 39.53 199 LEU A N 1
ATOM 1618 C CA . LEU A 1 199 ? -1.371 22.079 -5.151 1.00 39.53 199 LEU A CA 1
ATOM 1619 C C . LEU A 1 199 ? -1.284 20.602 -5.589 1.00 39.53 199 LEU A C 1
ATOM 1621 O O . LEU A 1 199 ? -0.959 20.324 -6.742 1.00 39.53 199 LEU A O 1
ATOM 1625 N N . ASN A 1 200 ? -1.652 19.667 -4.708 1.00 38.06 200 ASN A N 1
ATOM 1626 C CA . ASN A 1 200 ? -1.654 18.226 -4.980 1.00 38.06 200 ASN A CA 1
ATOM 1627 C C . ASN A 1 200 ? -2.887 17.755 -5.771 1.00 38.06 200 ASN A C 1
ATOM 1629 O O . ASN A 1 200 ? -2.764 16.840 -6.578 1.00 38.06 200 ASN A O 1
ATOM 1633 N N . GLU A 1 201 ? -4.052 18.400 -5.649 1.00 40.69 201 GLU A N 1
ATOM 1634 C CA . GLU A 1 201 ? -5.203 18.123 -6.535 1.00 40.69 201 GLU A CA 1
ATOM 1635 C C . GLU A 1 201 ? -4.928 18.499 -8.001 1.00 40.69 201 GLU A C 1
ATOM 1637 O O . GLU A 1 201 ? -5.396 17.819 -8.916 1.00 40.69 201 GLU A O 1
ATOM 1642 N N . LYS A 1 202 ? -4.135 19.555 -8.247 1.00 41.84 202 LYS A N 1
ATOM 1643 C CA . LYS A 1 202 ? -3.649 19.875 -9.600 1.00 41.84 202 LYS A CA 1
ATOM 1644 C C . LYS A 1 202 ? -2.745 18.772 -10.148 1.00 41.84 202 LYS A C 1
ATOM 1646 O O . LYS A 1 202 ? -2.854 18.461 -11.328 1.00 41.84 202 LYS A O 1
ATOM 1651 N N . LEU A 1 203 ? -1.916 18.154 -9.304 1.00 36.66 203 LEU A N 1
ATOM 1652 C CA . LEU A 1 203 ? -1.130 16.975 -9.676 1.00 36.66 203 LEU A CA 1
ATOM 1653 C C . LEU A 1 203 ? -2.040 15.761 -9.921 1.00 36.66 203 LEU A C 1
ATOM 1655 O O . LEU A 1 203 ? -1.877 15.079 -10.922 1.00 36.66 203 LEU A O 1
ATOM 1659 N N . TRP A 1 204 ? -3.069 15.539 -9.100 1.00 32.88 204 TRP A N 1
ATOM 1660 C CA . TRP A 1 204 ? -4.013 14.424 -9.270 1.00 32.88 204 TRP A CA 1
ATOM 1661 C C . TRP A 1 204 ? -4.817 14.498 -10.580 1.00 32.88 204 TRP A C 1
ATOM 1663 O O . TRP A 1 204 ? -5.045 13.478 -11.230 1.00 32.88 204 TRP A O 1
ATOM 1673 N N . LYS A 1 205 ? -5.192 15.704 -11.033 1.00 35.09 205 LYS A N 1
ATOM 1674 C CA . LYS A 1 205 ? -5.805 15.917 -12.360 1.00 35.09 205 LYS A CA 1
ATOM 1675 C C . LYS A 1 205 ? -4.871 15.610 -13.534 1.00 35.09 205 LYS A C 1
ATOM 1677 O O . LYS A 1 205 ? -5.362 15.270 -14.601 1.00 35.09 205 LYS A O 1
ATOM 1682 N N . VAL A 1 206 ? -3.553 15.699 -13.350 1.00 41.53 206 VAL A N 1
ATOM 1683 C CA . VAL A 1 206 ? -2.567 15.295 -14.371 1.00 41.53 206 VAL A CA 1
ATOM 1684 C C . VAL A 1 206 ? -2.447 13.766 -14.464 1.00 41.53 206 VAL A C 1
ATOM 1686 O O . VAL A 1 206 ? -2.108 13.250 -15.521 1.00 41.53 206 VAL A O 1
ATOM 1689 N N . PHE A 1 207 ? -2.773 13.034 -13.394 1.00 30.98 207 PHE A N 1
ATOM 1690 C CA . PHE A 1 207 ? -2.682 11.568 -13.329 1.00 30.98 207 PHE A CA 1
ATOM 1691 C C . PHE A 1 207 ? -4.013 10.829 -13.563 1.00 30.98 207 PHE A C 1
ATOM 1693 O O . PHE A 1 207 ? -4.038 9.604 -13.483 1.00 30.98 207 PHE A O 1
ATOM 1700 N N . SER A 1 208 ? -5.115 11.539 -13.830 1.00 30.72 208 SER A N 1
ATOM 1701 C CA . SER A 1 208 ? -6.465 10.959 -13.972 1.00 30.72 208 SER A CA 1
ATOM 1702 C C . SER A 1 208 ? -7.074 11.098 -15.377 1.00 30.72 208 SER A C 1
ATOM 1704 O O . SER A 1 208 ? -8.297 11.150 -15.513 1.00 30.72 208 SER A O 1
ATOM 1706 N N . HIS A 1 209 ? -6.245 11.139 -16.425 1.00 35.34 209 HIS A N 1
ATOM 1707 C CA . HIS A 1 209 ? -6.661 10.894 -17.815 1.00 35.34 209 HIS A CA 1
ATOM 1708 C C . HIS A 1 209 ? -5.904 9.693 -18.377 1.00 35.34 209 HIS A C 1
ATOM 1710 O O . HIS A 1 209 ? -4.661 9.674 -18.236 1.00 35.34 209 HIS A O 1
#

InterPro domains:
  IPR009080 Aminoacyl-tRNA synthetase, class Ia, anticodon-binding [SSF47323] (3-44)
  IPR011990 Tetratricopeptide-like helical domain superfamily [G3DSA:1.25.40.10] (70-198)
  IPR044631 ETO1-like [PTHR44203] (116-189)

Sequence (209 aa):
MNRDLVWHFMDVQTRLITPFCPHYAEFVWRELLKKDGFVVKDSIVLMRKLLNKQILGSKKPNKKGAPVTQLTEDKLERLRECASEKWQQALALHQLGCVLLERNEYGSAQYCIEAAIISEYKAVGWMYQKMSLYNDGKDKIADLDTATELDPILPFPYKYRVVSKVEEKQTTASIAEIDRIIGFKLAPDYPKILNEKRLNEKLWKVFSH

Radius of gyration: 21.51 Å; Cα contacts (8 Å, |Δi|>4): 178; chains: 1; bounding box: 52×51×58 Å

Organism: Hibiscus syriacus (NCBI:txid106335)

Solvent-accessible surface area (backbone atoms only — not comparable to full-atom values): 11526 Å² total; per-residue (Å²): 132,62,65,66,55,50,54,50,49,48,55,52,48,34,35,69,39,27,82,81,39,46,70,61,21,38,46,45,34,44,72,72,66,65,44,85,85,57,46,66,65,55,23,49,57,51,51,54,53,52,50,51,46,67,74,64,41,100,63,82,86,77,92,72,92,69,79,81,70,78,85,47,64,73,59,33,54,50,44,35,74,68,39,90,46,54,67,50,29,19,50,25,28,35,53,43,14,51,53,28,49,79,68,68,38,55,51,66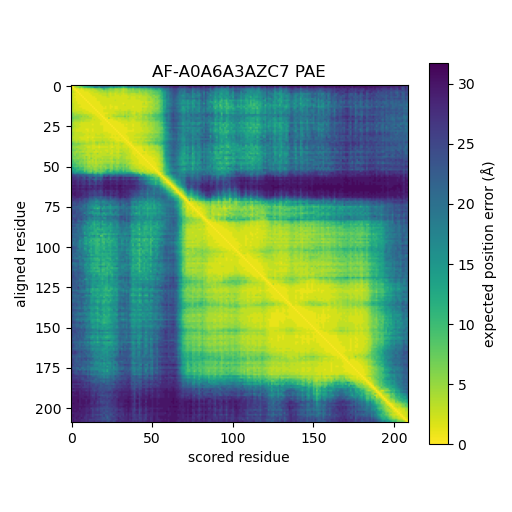,12,50,39,24,38,50,54,17,49,48,54,74,43,90,74,50,19,68,58,30,49,54,45,25,74,56,45,59,76,68,59,17,50,52,26,27,50,55,10,40,75,62,32,72,81,56,65,63,49,49,55,51,51,29,54,55,25,50,76,70,67,35,55,70,66,20,51,58,41,51,52,55,57,50,52,53,72,69,38,90,59,40,71,60,63,49,57,66,47,54,61,51,52,59,52,50,63,70,71,72,118

Secondary structure (DSSP, 8-state):
--HHHHHHHHHHHHHHHTTT-HHHHHHIIIIIS--SS-HHHHHHHHHHHHHHHHHH-S-PPPP---------HHHHHHHHHT--SHHHHHHHHHHHHHHHHHTT-HHHHHHHHHHHHHHHS---HHHHHHHTTT--HHHHHHHHHHHHHH-TT-HHHHHHHHHHHHHTT-HHHHHHHHHHHHHHHH-TTHHHHHHHHHHHHHHHHHS--

Foldseek 3Di:
DVPVVVLVVLLVVLLVCCLVQVPVSQCCVCPVNVDDDGSLVVSLVVLVVVVVCVVVPPDDDDDDDDPPDPCDLVNLVVQLVPDPALQSNLSSLQNNLSVCVVVVVNLSSNLSSLSSVVSPDPDALVSLVSNLVSDDDPSSLVSLVVSCVRPVQDPSSLVVVLVVCVVVVVNVVSVVSVVSNVVLVPDPCNVVVVVVCVVVVVVVVVSPD

Nearest PDB structures (foldseek):
  8bbe-assembly1_D  TM=5.508E-01  e=6.437E-01  Homo sapiens
  7w5b-assembly1_J  TM=4.215E-01  e=1.248E+00  Homo sapiens
  7w5a-assembly1_J  TM=4.215E-01  e=1.507E+00  Homo sapiens
  1w3b-assembly1_A  TM=3.459E-01  e=7.418E-01  Homo sapiens
  6qdv-assembly1_S  TM=3.912E-01  e=1.308E+00  Homo sapiens

Mean predicted aligned error: 14.42 Å